Protein AF-A0A9D0VK64-F1 (afdb_monomer)

Sequence (185 aa):
MTSLLLLSLTACLQQDETSPPPRIEGLWQVHQVETTSKTVDGQERALEHFPGCGWARQTWSFGEQMIRVGHDVLCPGNSAEESVGCRVSVEVPASWDETAGVW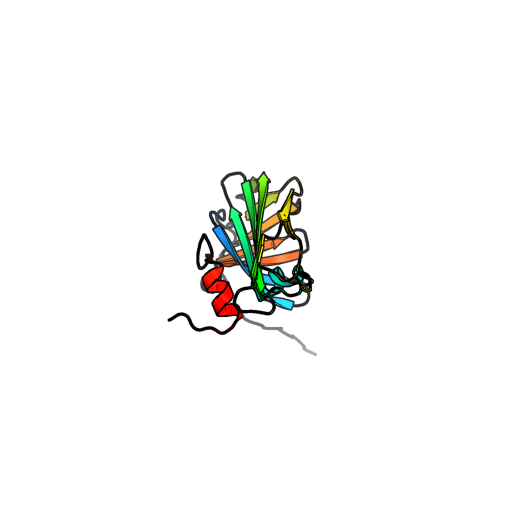TVTETAKARSRTRGVKSDSLDLPSDCSVEIEAGQYPVVEIRRQSWRWEMSTPAGYVLRLKIPDSDDPDFVIAMRSVRGEESP

Foldseek 3Di:
DDDDDPPDDDDDPPDPPPFADPDDAAKWWQQWKADPPDIDGRQVVLCVVWPQWQGKIWMWGDDAFKIKIKIKTKHAEPDPQWIKIDIDMWMATWHADSRQQKIFGAAKIKDKTAIDGDYDPPDPTDRIDMDIAHGDIWHKDADPPDQAGIWIAHPVGMITGIHDDPDPDDDSNVVSC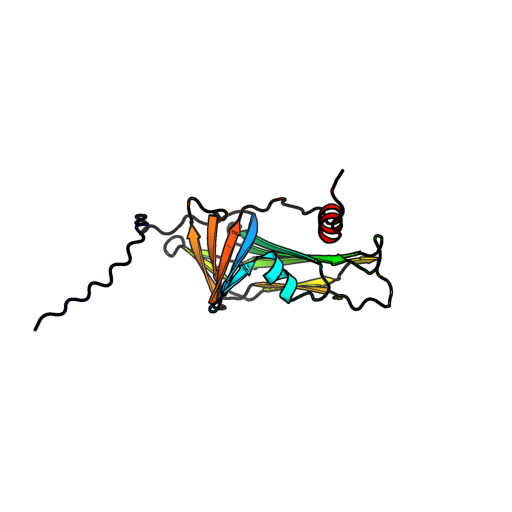VSVVNDDD

Radius of gyration: 19.85 Å; Cα contacts (8 Å, |Δi|>4): 403; chains: 1; bounding box: 41×50×71 Å

Secondary structure (DSSP, 8-state):
------------------SPPPPP-EEEEEEEEE-SS-EEEHHHHHHTTSTT-SEEEEEEEE-SSEEEEEEEEEEE-SSTT-EEEEEEEEEEEEEEETTTTEEEE-S-EEEEEE-EEE--TT----SEEEEEE-SEEEEEEE--SSS-SEEEE-TTS-EEEEE--S-SS--HHHHHHHHTT----

Solvent-accessible surface area (backbone atoms only — not comparable to full-atom values): 10569 Å² total; per-residue (Å²): 138,89,78,87,78,83,83,82,78,87,75,89,73,86,67,95,65,90,64,48,39,78,85,76,68,50,71,30,21,46,52,29,37,37,48,96,86,51,74,43,50,18,38,61,61,48,33,74,83,37,68,74,42,68,47,34,43,36,34,42,32,31,56,92,50,33,39,32,42,35,35,39,41,36,24,64,46,97,46,97,79,22,34,36,32,30,66,30,58,34,72,38,64,30,46,74,38,70,82,73,16,26,39,38,26,84,58,65,40,71,31,73,25,65,43,48,72,43,70,61,93,85,62,88,58,67,68,51,43,68,37,75,46,71,45,40,56,31,46,47,43,75,47,80,96,59,94,36,45,35,39,34,39,41,72,90,64,34,34,38,31,27,18,78,53,99,50,98,73,76,57,63,68,60,54,50,32,54,65,70,71,45,79,82,132

Structure (mmCIF, N/CA/C/O backbone):
data_AF-A0A9D0VK64-F1
#
_entry.id   AF-A0A9D0VK64-F1
#
loop_
_atom_site.group_PDB
_atom_site.id
_atom_site.type_symbol
_atom_site.label_atom_id
_atom_site.label_alt_id
_atom_site.label_comp_id
_atom_site.label_asym_id
_atom_site.label_entity_id
_atom_site.label_seq_id
_atom_site.pdbx_PDB_ins_code
_atom_site.Cartn_x
_atom_site.Cartn_y
_atom_site.Cartn_z
_atom_site.occupancy
_atom_site.B_iso_or_equiv
_atom_site.auth_seq_id
_atom_site.auth_comp_id
_atom_site.auth_asym_id
_atom_site.auth_atom_id
_atom_site.pdbx_PDB_model_num
ATOM 1 N N . MET A 1 1 ? 13.271 -34.875 42.873 1.00 37.47 1 MET A N 1
ATOM 2 C CA . MET A 1 1 ? 14.018 -34.533 41.648 1.00 37.47 1 MET A CA 1
ATOM 3 C C . MET A 1 1 ? 13.402 -33.280 41.071 1.00 37.47 1 MET A C 1
ATOM 5 O O . MET A 1 1 ? 12.239 -33.277 40.698 1.00 37.47 1 MET A O 1
ATOM 9 N N . THR A 1 2 ? 14.172 -32.210 41.162 1.00 38.72 2 THR A N 1
ATOM 10 C CA . THR A 1 2 ? 13.934 -30.853 40.683 1.00 38.72 2 THR A CA 1
ATOM 11 C C . THR A 1 2 ? 14.049 -30.817 39.163 1.00 38.72 2 THR A C 1
ATOM 13 O O . THR A 1 2 ? 14.984 -31.405 38.630 1.00 38.72 2 THR A O 1
ATOM 16 N N . SER A 1 3 ? 13.173 -30.076 38.485 1.00 35.34 3 SER A N 1
ATOM 17 C CA . SER A 1 3 ? 13.579 -29.300 37.310 1.00 35.34 3 SER A CA 1
ATOM 18 C C . SER A 1 3 ? 12.567 -28.182 37.070 1.00 35.34 3 SER A C 1
ATOM 20 O O . SER A 1 3 ? 11.554 -28.363 36.402 1.00 35.34 3 SER A O 1
ATOM 22 N N . LEU A 1 4 ? 12.856 -27.022 37.667 1.00 44.91 4 LEU A N 1
ATOM 23 C CA . LEU A 1 4 ? 12.468 -25.743 37.091 1.00 44.91 4 LEU A CA 1
ATOM 24 C C . LEU A 1 4 ? 13.219 -25.610 35.763 1.00 44.91 4 LEU A C 1
ATOM 26 O O . LEU A 1 4 ? 14.442 -25.736 35.738 1.00 44.91 4 LEU A O 1
ATOM 30 N N . LEU A 1 5 ? 12.506 -25.293 34.692 1.00 45.34 5 LEU A N 1
ATOM 31 C CA . LEU A 1 5 ? 13.087 -24.633 33.532 1.00 45.34 5 LEU A CA 1
ATOM 32 C C . LEU A 1 5 ? 12.311 -23.334 33.341 1.00 45.34 5 LEU A C 1
ATOM 34 O O . LEU A 1 5 ? 11.284 -23.280 32.673 1.00 45.34 5 LEU A O 1
ATOM 38 N N . LEU A 1 6 ? 12.815 -22.301 34.025 1.00 44.81 6 LEU A N 1
ATOM 39 C CA . LEU A 1 6 ? 12.638 -20.916 33.617 1.00 44.81 6 LEU A CA 1
ATOM 40 C C . LEU A 1 6 ? 13.163 -20.793 32.184 1.00 44.81 6 LEU A C 1
ATOM 42 O O . LEU A 1 6 ? 14.368 -20.887 31.957 1.00 44.81 6 LEU A O 1
ATOM 46 N N . LEU A 1 7 ? 12.271 -20.554 31.230 1.00 46.91 7 LEU A N 1
ATOM 47 C CA . LEU A 1 7 ? 12.637 -19.977 29.943 1.00 46.91 7 LEU A CA 1
ATOM 48 C C . LEU A 1 7 ? 12.531 -18.461 30.073 1.00 46.91 7 LEU A C 1
ATOM 50 O O . LEU A 1 7 ? 11.526 -17.835 29.749 1.00 46.91 7 LEU A O 1
ATOM 54 N N . SER A 1 8 ? 13.602 -17.899 30.619 1.00 43.00 8 SER A N 1
ATOM 55 C CA . SER A 1 8 ? 13.917 -16.482 30.567 1.00 43.00 8 SER A CA 1
ATOM 56 C C . SER A 1 8 ? 14.352 -16.128 29.145 1.00 43.00 8 SER A C 1
ATOM 58 O O . SER A 1 8 ? 15.459 -16.472 28.738 1.00 43.00 8 SER A O 1
ATOM 60 N N . LEU A 1 9 ?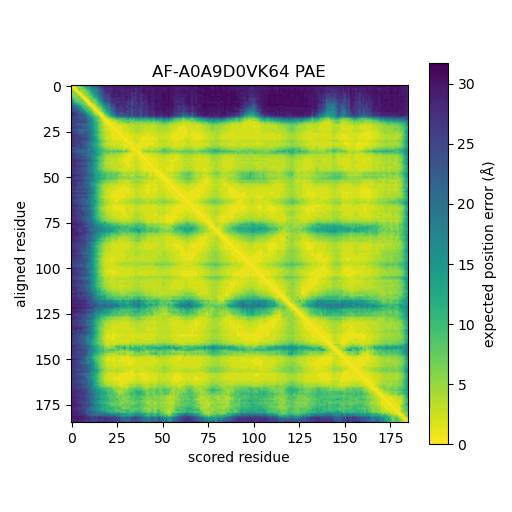 13.517 -15.401 28.408 1.00 44.69 9 LEU A N 1
ATOM 61 C CA . LEU A 1 9 ? 13.972 -14.517 27.336 1.00 44.69 9 LEU A CA 1
ATOM 62 C C . LEU A 1 9 ? 13.394 -13.131 27.604 1.00 44.69 9 LEU A C 1
ATOM 64 O O . LEU A 1 9 ? 12.285 -12.779 27.220 1.00 44.69 9 LEU A O 1
ATOM 68 N N . THR A 1 10 ? 14.183 -12.363 28.342 1.00 46.22 10 THR A N 1
ATOM 69 C CA . THR A 1 10 ? 14.078 -10.918 28.472 1.00 46.22 10 THR A CA 1
ATOM 70 C C . THR A 1 10 ? 14.365 -10.258 27.127 1.00 46.22 10 THR A C 1
ATOM 72 O O . THR A 1 10 ? 15.513 -10.222 26.688 1.00 46.22 10 THR A O 1
ATOM 75 N N . ALA A 1 11 ? 13.344 -9.647 26.538 1.00 34.75 11 ALA A N 1
ATOM 76 C CA . ALA A 1 11 ? 13.490 -8.353 25.890 1.00 34.75 11 ALA A CA 1
ATOM 77 C C . ALA A 1 11 ? 12.480 -7.413 26.555 1.00 34.75 11 ALA A C 1
ATOM 79 O O . ALA A 1 11 ? 11.290 -7.417 26.258 1.00 34.75 11 ALA A O 1
ATOM 80 N N . CYS A 1 12 ? 12.971 -6.667 27.541 1.00 45.31 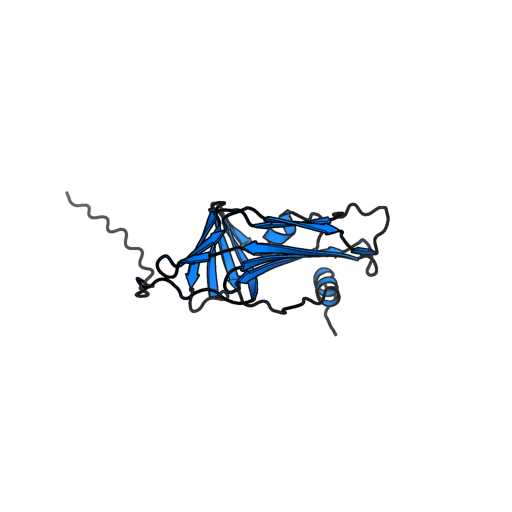12 CYS A N 1
ATOM 81 C CA . CYS A 1 12 ? 12.249 -5.590 28.190 1.00 45.31 12 CYS A CA 1
ATOM 82 C C . CYS A 1 12 ? 11.953 -4.481 27.171 1.00 45.31 12 CYS A C 1
ATOM 84 O O . CYS A 1 12 ? 12.803 -3.637 26.908 1.00 45.31 12 CYS A O 1
ATOM 86 N N . LEU A 1 13 ? 10.735 -4.467 26.643 1.00 40.50 13 LEU A N 1
ATOM 87 C CA . LEU A 1 13 ? 10.030 -3.264 26.207 1.00 40.50 13 LEU A CA 1
ATOM 88 C C . LEU A 1 13 ? 8.631 -3.340 26.824 1.00 40.50 13 LEU A C 1
ATOM 90 O O . LEU A 1 13 ? 7.625 -3.530 26.156 1.00 40.50 13 LEU A O 1
ATOM 94 N N . GLN A 1 14 ? 8.592 -3.229 28.153 1.00 42.22 14 GLN A N 1
ATOM 95 C CA . GLN A 1 14 ? 7.421 -2.687 28.832 1.00 42.22 14 GLN A CA 1
ATOM 96 C C . GLN A 1 14 ? 7.274 -1.238 28.357 1.00 42.22 14 GLN A C 1
ATOM 98 O O . GLN A 1 14 ? 7.893 -0.330 28.911 1.00 42.22 14 GLN A O 1
ATOM 103 N N . GLN A 1 15 ? 6.499 -1.022 27.299 1.00 43.47 15 GLN A N 1
ATOM 104 C CA . GLN A 1 15 ? 5.687 0.180 27.244 1.00 43.47 15 GLN A CA 1
ATOM 105 C C . GLN A 1 15 ? 4.373 -0.158 27.946 1.00 43.47 15 GLN A C 1
ATOM 107 O O . GLN A 1 15 ? 3.676 -1.094 27.566 1.00 43.47 15 GLN A O 1
ATOM 112 N N . ASP A 1 16 ? 4.080 0.588 29.008 1.00 44.31 16 ASP A N 1
ATOM 113 C CA . ASP A 1 16 ? 2.717 0.796 29.488 1.00 44.31 16 ASP A CA 1
ATOM 114 C C . ASP A 1 16 ? 1.855 1.279 28.306 1.00 44.31 16 ASP A C 1
ATOM 116 O O . ASP A 1 16 ? 1.827 2.469 28.004 1.00 44.31 16 ASP A O 1
ATOM 120 N N . GLU A 1 17 ? 1.193 0.368 27.596 1.00 52.41 17 GLU A N 1
ATOM 121 C CA . GLU A 1 17 ? 0.259 0.683 26.507 1.00 52.41 17 GLU A CA 1
ATOM 122 C C . GLU A 1 17 ? -0.994 -0.188 26.634 1.00 52.41 17 GLU A C 1
ATOM 124 O O . GLU A 1 17 ? -1.273 -1.069 25.831 1.00 52.41 17 GLU A O 1
ATOM 129 N N . THR A 1 18 ? -1.764 0.026 27.701 1.00 57.12 18 THR A N 1
ATOM 130 C CA . THR A 1 18 ? -3.164 -0.436 27.758 1.00 57.12 18 THR A CA 1
ATOM 131 C C . THR A 1 18 ? -4.128 0.564 27.127 1.00 57.12 18 THR A C 1
ATOM 133 O O . THR A 1 18 ? -5.288 0.230 26.896 1.00 57.12 18 THR A O 1
ATOM 136 N N . SER A 1 19 ? -3.666 1.784 26.845 1.00 70.00 19 SER A N 1
ATOM 137 C CA . SER A 1 19 ? -4.438 2.759 26.087 1.00 70.00 19 SER A CA 1
ATOM 138 C C . SER A 1 19 ? -4.338 2.438 24.595 1.00 70.00 19 SER A C 1
ATOM 140 O O . SER A 1 19 ? -3.224 2.239 24.107 1.00 70.00 19 SER A O 1
ATOM 142 N N . PRO A 1 20 ? -5.462 2.422 23.865 1.00 82.62 20 PRO A N 1
ATOM 143 C CA . PRO A 1 20 ? -5.455 2.291 22.415 1.00 82.62 20 PRO A CA 1
ATOM 144 C C . PRO A 1 20 ? -4.560 3.356 21.768 1.00 82.62 20 PRO A C 1
ATOM 146 O O . PRO A 1 20 ? -4.429 4.462 22.312 1.00 82.62 20 PRO A O 1
ATOM 149 N N . PRO A 1 21 ? -3.941 3.058 20.614 1.00 89.19 21 PRO A N 1
ATOM 150 C CA . PRO A 1 21 ? -3.143 4.042 19.902 1.00 89.19 21 PRO A CA 1
ATOM 151 C C . PRO A 1 21 ? -4.002 5.244 19.485 1.00 89.19 21 PRO A C 1
ATOM 153 O O . PRO A 1 21 ? -5.210 5.102 19.262 1.00 89.19 21 PRO A O 1
ATOM 156 N N . PRO A 1 22 ? -3.395 6.429 19.303 1.00 91.50 22 PRO A N 1
ATOM 157 C CA . PRO A 1 22 ? -4.095 7.516 18.644 1.00 91.50 22 PRO A CA 1
ATOM 158 C C . PRO A 1 22 ? -4.433 7.127 17.199 1.00 91.50 22 PRO A C 1
ATOM 160 O O . PRO A 1 22 ? -3.762 6.289 16.589 1.00 91.50 22 PRO A O 1
ATOM 163 N N . ARG A 1 23 ? -5.461 7.768 16.636 1.00 94.56 23 ARG A N 1
ATOM 164 C CA . ARG A 1 23 ? -5.832 7.577 15.232 1.00 94.56 23 ARG A CA 1
ATOM 165 C C . ARG A 1 23 ? -4.643 7.907 14.326 1.00 94.56 23 ARG A C 1
ATOM 167 O O . ARG A 1 23 ? -4.072 8.992 14.415 1.00 94.56 23 ARG A O 1
ATOM 174 N N . ILE A 1 24 ? -4.286 6.977 13.443 1.00 95.31 24 ILE A N 1
ATOM 175 C CA . ILE A 1 24 ? -3.341 7.241 12.353 1.00 95.31 24 ILE A CA 1
ATOM 176 C C . ILE A 1 24 ? -3.992 8.183 11.333 1.00 95.31 24 ILE A C 1
ATOM 178 O O . ILE A 1 24 ? -5.133 7.975 10.928 1.00 95.31 24 ILE A O 1
ATOM 182 N N . GLU A 1 25 ? -3.262 9.213 10.910 1.00 96.12 25 GLU A N 1
ATOM 183 C CA . GLU A 1 25 ? -3.751 10.251 9.996 1.00 96.12 25 GLU A CA 1
ATOM 184 C C . GLU A 1 25 ? -2.703 10.588 8.935 1.00 96.12 25 GLU A C 1
ATOM 186 O O . GLU A 1 25 ? -1.500 10.436 9.163 1.00 96.12 25 GLU A O 1
ATOM 191 N N . GLY A 1 26 ? -3.157 11.082 7.783 1.00 96.50 26 GLY A N 1
ATOM 192 C CA . GLY A 1 26 ? -2.284 11.554 6.709 1.00 96.50 26 GLY A CA 1
ATOM 193 C C . GLY A 1 26 ? -1.746 10.435 5.816 1.00 96.50 26 GLY A C 1
ATOM 194 O O . GLY A 1 26 ? -2.274 9.323 5.813 1.00 96.50 26 GLY A O 1
ATOM 195 N N . LEU A 1 27 ? -0.731 10.762 5.012 1.00 97.06 27 LEU A N 1
ATOM 196 C CA . LEU A 1 27 ? -0.126 9.875 4.016 1.00 97.06 27 LEU A CA 1
ATOM 197 C C . LEU A 1 27 ? 1.050 9.086 4.603 1.00 97.06 27 LEU A C 1
ATOM 199 O O . LEU A 1 27 ? 1.961 9.650 5.205 1.00 97.06 27 LEU A O 1
ATOM 203 N N . TRP A 1 28 ? 1.056 7.785 4.336 1.00 97.56 28 TRP A N 1
ATOM 204 C CA . TRP A 1 28 ? 2.076 6.840 4.764 1.00 97.56 28 TRP A CA 1
ATOM 205 C C . TRP A 1 28 ? 2.498 5.938 3.610 1.00 97.56 28 TRP A C 1
ATOM 207 O O . TRP A 1 28 ? 1.699 5.600 2.738 1.00 97.56 28 TRP A O 1
ATOM 217 N N . GLN A 1 29 ? 3.756 5.513 3.623 1.00 97.12 29 GLN A N 1
ATOM 218 C CA . GLN A 1 29 ? 4.309 4.548 2.682 1.00 97.12 29 GLN A CA 1
ATOM 219 C C . GLN A 1 29 ? 4.559 3.215 3.384 1.00 97.12 29 GLN A C 1
ATOM 221 O O . GLN A 1 29 ? 5.080 3.180 4.501 1.00 97.12 29 GLN A O 1
ATOM 226 N N . VAL A 1 30 ? 4.243 2.115 2.700 1.00 97.12 30 VAL A N 1
ATOM 227 C CA . VAL A 1 30 ? 4.622 0.772 3.150 1.00 97.12 30 VAL A CA 1
ATOM 228 C C . VAL A 1 30 ? 6.139 0.635 3.047 1.00 97.12 30 VAL A C 1
ATOM 230 O O . VAL A 1 30 ? 6.708 0.669 1.958 1.00 97.12 30 VAL A O 1
ATOM 233 N N . HIS A 1 31 ? 6.795 0.516 4.198 1.00 95.25 31 HIS A N 1
ATOM 234 C CA . HIS A 1 31 ? 8.235 0.309 4.305 1.00 95.25 31 HIS A CA 1
ATOM 235 C C . HIS A 1 31 ? 8.590 -1.174 4.268 1.00 95.25 31 HIS A C 1
ATOM 237 O O . HIS A 1 31 ? 9.530 -1.561 3.585 1.00 95.25 31 HIS A O 1
ATOM 243 N N . GLN A 1 32 ? 7.850 -1.990 5.015 1.00 96.81 32 GLN A N 1
ATOM 244 C CA . GLN A 1 32 ? 8.054 -3.429 5.121 1.00 96.81 32 GLN A CA 1
ATOM 245 C C . GLN A 1 32 ? 6.705 -4.122 5.274 1.00 96.81 32 GLN A C 1
ATOM 247 O O . GLN A 1 32 ? 5.756 -3.548 5.817 1.00 96.81 32 GLN A O 1
ATOM 252 N N . VAL A 1 33 ? 6.639 -5.371 4.827 1.00 96.56 33 VAL A N 1
ATOM 253 C CA . VAL A 1 33 ? 5.480 -6.240 5.018 1.00 96.56 33 VAL A CA 1
ATOM 254 C C . VAL A 1 33 ? 5.928 -7.499 5.733 1.00 96.56 33 VAL A C 1
ATOM 256 O O . VAL A 1 33 ? 6.785 -8.236 5.248 1.00 96.56 33 VAL A O 1
ATOM 259 N N . GLU A 1 34 ? 5.349 -7.747 6.898 1.00 96.56 34 GLU A N 1
ATOM 260 C CA . GLU A 1 34 ? 5.523 -8.989 7.632 1.00 96.56 34 GLU A CA 1
ATOM 261 C C . GLU A 1 34 ? 4.397 -9.957 7.269 1.00 96.56 34 GLU A C 1
ATOM 263 O O . GLU A 1 34 ? 3.209 -9.637 7.319 1.00 96.56 34 GLU A O 1
ATOM 268 N N . THR A 1 35 ? 4.800 -11.148 6.851 1.00 92.25 35 THR A N 1
ATOM 269 C CA . THR A 1 35 ? 3.927 -12.271 6.518 1.00 92.25 35 THR A CA 1
ATOM 270 C C . THR A 1 35 ? 4.147 -13.393 7.527 1.00 92.25 35 THR A C 1
ATOM 272 O O . THR A 1 35 ? 5.082 -13.353 8.323 1.00 92.25 35 THR A O 1
ATOM 275 N N . THR A 1 36 ? 3.349 -14.454 7.441 1.00 88.25 36 THR A N 1
ATOM 276 C CA . THR A 1 36 ? 3.507 -15.637 8.300 1.00 88.25 36 THR A CA 1
ATOM 277 C C . THR A 1 36 ? 4.868 -16.330 8.176 1.00 88.25 36 THR A C 1
ATOM 279 O O . THR A 1 36 ? 5.240 -17.082 9.073 1.00 88.25 36 THR A O 1
ATOM 282 N N . SER A 1 37 ? 5.608 -16.119 7.080 1.00 88.62 37 SER A N 1
ATOM 283 C CA . SER A 1 37 ? 6.863 -16.828 6.796 1.00 88.62 37 SER A CA 1
ATOM 284 C C . SER A 1 37 ? 8.100 -15.934 6.720 1.00 88.62 37 SER A C 1
ATOM 286 O O . SER A 1 37 ? 9.210 -16.426 6.919 1.00 88.62 37 SER A O 1
ATOM 288 N N . LYS A 1 38 ? 7.938 -14.642 6.415 1.00 93.88 38 LYS A N 1
ATOM 289 C CA . LYS A 1 38 ? 9.047 -13.692 6.248 1.00 93.88 38 LYS A CA 1
ATOM 290 C C . LYS A 1 38 ? 8.601 -12.238 6.371 1.00 93.88 38 LYS A C 1
ATOM 292 O O . LYS A 1 38 ? 7.441 -11.912 6.114 1.00 93.88 38 LYS A O 1
ATOM 297 N N . THR A 1 39 ? 9.562 -11.363 6.648 1.00 95.12 39 THR A N 1
ATOM 298 C CA . THR A 1 39 ? 9.450 -9.920 6.408 1.00 95.12 39 THR A CA 1
ATOM 299 C C . THR A 1 39 ? 10.106 -9.585 5.070 1.00 95.12 39 THR A C 1
ATOM 301 O O . THR A 1 39 ? 11.217 -10.040 4.803 1.00 95.12 39 THR A O 1
ATOM 304 N N . VAL A 1 40 ? 9.423 -8.804 4.237 1.00 95.00 40 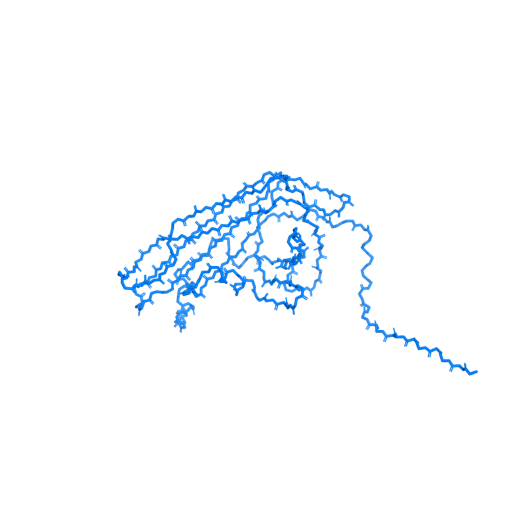VAL A N 1
ATOM 305 C CA . VAL A 1 40 ? 9.911 -8.322 2.934 1.00 95.00 40 VAL A CA 1
ATOM 306 C C . VAL A 1 40 ? 9.905 -6.801 2.884 1.00 95.00 40 VAL A C 1
ATOM 308 O O . VAL A 1 40 ? 9.142 -6.152 3.606 1.00 95.00 40 VAL A O 1
ATOM 311 N N . ASP A 1 41 ? 10.750 -6.234 2.028 1.00 95.38 41 ASP A N 1
ATOM 312 C CA . ASP A 1 41 ? 10.727 -4.802 1.745 1.00 95.38 41 ASP A CA 1
ATOM 313 C C . ASP A 1 41 ? 9.406 -4.398 1.061 1.00 95.38 41 ASP A C 1
ATOM 315 O O . ASP A 1 41 ? 8.817 -5.159 0.289 1.00 95.38 41 ASP A O 1
ATOM 319 N N . GLY A 1 42 ? 8.907 -3.202 1.373 1.00 93.19 42 GLY A N 1
ATOM 320 C CA . GLY A 1 42 ? 7.638 -2.699 0.853 1.00 93.19 42 GLY A CA 1
ATOM 321 C C . GLY A 1 42 ? 7.641 -2.497 -0.663 1.00 93.19 42 GLY A C 1
ATOM 322 O O . GLY A 1 42 ? 6.636 -2.794 -1.308 1.00 93.19 42 GLY A O 1
ATOM 323 N N . GLN A 1 43 ? 8.758 -2.049 -1.246 1.00 93.06 43 GLN A N 1
ATOM 324 C CA . GLN A 1 43 ? 8.909 -1.937 -2.698 1.00 93.06 43 GLN A CA 1
ATOM 325 C C . GLN A 1 43 ? 8.997 -3.323 -3.341 1.00 93.06 43 GLN A C 1
ATOM 327 O O . GLN A 1 43 ? 8.349 -3.548 -4.362 1.00 93.06 43 GLN A O 1
ATOM 332 N N . GLU A 1 44 ? 9.740 -4.262 -2.747 1.00 92.44 44 GLU A N 1
ATOM 333 C CA . GLU A 1 44 ? 9.791 -5.649 -3.236 1.00 92.44 44 GLU A CA 1
ATOM 334 C C . GLU A 1 44 ? 8.384 -6.258 -3.281 1.00 92.44 44 GLU A C 1
ATOM 336 O O . GLU A 1 44 ? 7.954 -6.743 -4.327 1.00 92.44 44 GLU A O 1
ATOM 341 N N . ARG A 1 45 ? 7.621 -6.142 -2.187 1.00 92.69 45 ARG A N 1
ATOM 342 C CA . ARG A 1 45 ? 6.235 -6.623 -2.117 1.00 92.69 45 ARG A CA 1
ATOM 343 C C . ARG A 1 45 ? 5.328 -5.941 -3.139 1.00 92.69 45 ARG A C 1
ATOM 345 O O . ARG A 1 45 ? 4.495 -6.601 -3.752 1.00 92.69 45 ARG A O 1
ATOM 352 N N . ALA A 1 46 ? 5.477 -4.632 -3.323 1.00 91.50 46 ALA A N 1
ATOM 353 C CA . ALA A 1 46 ? 4.724 -3.874 -4.313 1.00 91.50 46 ALA A CA 1
ATOM 354 C C . ALA A 1 46 ? 5.001 -4.380 -5.744 1.00 91.50 46 ALA A C 1
ATOM 356 O O . ALA A 1 46 ? 4.066 -4.543 -6.528 1.00 91.50 46 ALA A O 1
ATOM 357 N N . LEU A 1 47 ? 6.256 -4.719 -6.055 1.00 91.81 47 LEU A N 1
ATOM 358 C CA . LEU A 1 47 ? 6.686 -5.232 -7.359 1.00 91.81 47 LEU A CA 1
ATOM 359 C C . LEU A 1 47 ? 6.258 -6.676 -7.656 1.00 91.81 47 LEU A C 1
ATOM 361 O O . LEU A 1 47 ? 6.221 -7.045 -8.828 1.00 91.81 47 LEU A O 1
ATOM 365 N N . GLU A 1 48 ? 5.890 -7.491 -6.661 1.00 88.44 48 GLU A N 1
ATOM 366 C CA . GLU A 1 48 ? 5.484 -8.894 -6.882 1.00 88.44 48 GLU A CA 1
ATOM 367 C C . GLU A 1 48 ? 4.308 -9.036 -7.870 1.00 88.44 48 GLU A C 1
ATOM 369 O O . GLU A 1 48 ? 4.165 -10.063 -8.534 1.00 88.44 48 GLU A O 1
ATOM 374 N N . HIS A 1 49 ? 3.482 -7.996 -8.005 1.00 82.38 49 HIS A N 1
ATOM 375 C CA . HIS A 1 49 ? 2.352 -7.958 -8.935 1.00 82.38 49 HIS A CA 1
ATOM 376 C C . HIS A 1 49 ? 2.684 -7.335 -10.304 1.00 82.38 49 HIS A C 1
ATOM 378 O O . HIS A 1 49 ? 1.813 -7.283 -11.173 1.00 82.38 49 HIS A O 1
ATOM 384 N N . PHE A 1 50 ? 3.926 -6.884 -10.513 1.00 84.62 50 PHE A N 1
ATOM 385 C CA . PHE A 1 50 ? 4.370 -6.131 -11.690 1.00 84.62 50 PHE A CA 1
ATOM 386 C C . PHE A 1 50 ? 5.708 -6.660 -12.223 1.00 84.62 50 PHE A C 1
ATOM 388 O O . PHE A 1 50 ? 6.744 -6.000 -12.091 1.00 84.62 50 PHE A O 1
ATOM 395 N N . PRO A 1 51 ? 5.714 -7.859 -12.836 1.00 81.50 51 PRO A N 1
ATOM 396 C CA . PRO A 1 51 ? 6.932 -8.428 -13.397 1.00 81.50 51 PRO A CA 1
ATOM 397 C C . PRO A 1 51 ? 7.544 -7.489 -14.447 1.00 81.50 51 PRO A C 1
ATOM 399 O O . PRO A 1 51 ? 6.833 -6.876 -15.242 1.00 81.50 51 PRO A O 1
ATOM 402 N N . GLY A 1 52 ? 8.874 -7.375 -14.436 1.00 84.12 52 GLY A N 1
ATOM 403 C CA . GLY A 1 52 ? 9.625 -6.488 -15.334 1.00 84.12 52 GLY A CA 1
ATOM 404 C C . GLY A 1 52 ? 9.714 -5.031 -14.871 1.00 84.12 52 GLY A C 1
ATOM 405 O O . GLY A 1 52 ? 10.418 -4.240 -15.495 1.00 84.12 52 GLY A O 1
ATOM 406 N N . CYS A 1 53 ? 9.049 -4.661 -13.774 1.00 89.81 53 CYS A N 1
ATOM 407 C CA . CYS A 1 53 ? 9.149 -3.321 -13.209 1.00 89.81 53 CYS A CA 1
ATOM 408 C C . CYS A 1 53 ? 10.297 -3.230 -12.194 1.00 89.81 53 CYS A C 1
ATOM 410 O O . CYS A 1 53 ? 10.631 -4.204 -11.522 1.00 89.81 53 CYS A O 1
ATOM 412 N N . GLY A 1 54 ? 10.940 -2.063 -12.122 1.00 89.12 54 GLY A N 1
ATOM 413 C CA . GLY A 1 54 ? 12.138 -1.854 -11.297 1.00 89.12 54 GLY A CA 1
ATOM 414 C C . GLY A 1 54 ? 11.876 -1.037 -10.037 1.00 89.12 54 GLY A C 1
ATOM 415 O O . GLY A 1 54 ? 12.660 -1.078 -9.091 1.00 89.12 54 GLY A O 1
ATOM 416 N N . TRP A 1 55 ? 10.766 -0.302 -10.008 1.00 92.94 55 TRP A N 1
ATOM 417 C CA . TRP A 1 55 ? 10.388 0.527 -8.876 1.00 92.94 55 TRP A CA 1
ATOM 418 C C . TRP A 1 55 ? 8.881 0.488 -8.661 1.00 92.94 55 TRP A C 1
ATOM 420 O O . TRP A 1 55 ? 8.100 0.544 -9.615 1.00 92.94 55 TRP A O 1
ATOM 430 N N . ALA A 1 56 ? 8.476 0.395 -7.401 1.00 93.25 56 ALA A N 1
ATOM 431 C CA . ALA A 1 56 ? 7.087 0.516 -7.008 1.00 93.25 56 ALA A CA 1
ATOM 432 C C . ALA A 1 56 ? 6.972 1.097 -5.605 1.00 93.25 56 ALA A C 1
ATOM 434 O O . ALA A 1 56 ? 7.887 1.010 -4.784 1.00 93.25 56 ALA A O 1
ATOM 435 N N . ARG A 1 57 ? 5.812 1.676 -5.328 1.00 94.62 57 ARG A N 1
ATOM 436 C CA . ARG A 1 57 ? 5.482 2.251 -4.034 1.00 94.62 57 ARG A CA 1
ATOM 437 C C . ARG A 1 57 ? 4.017 2.016 -3.732 1.00 94.62 57 ARG A C 1
ATOM 439 O O . ARG A 1 57 ? 3.152 2.404 -4.515 1.00 94.62 57 ARG A O 1
ATOM 446 N N . GLN A 1 58 ? 3.749 1.456 -2.558 1.00 96.06 58 GLN A N 1
ATOM 447 C CA . GLN A 1 58 ? 2.407 1.382 -1.999 1.00 96.06 58 GLN A CA 1
ATOM 448 C C . GLN A 1 58 ? 2.239 2.438 -0.906 1.00 96.06 58 GLN A C 1
ATOM 450 O O . GLN A 1 58 ? 3.070 2.549 0.002 1.00 96.06 58 GLN A O 1
ATOM 455 N N . THR A 1 59 ? 1.150 3.196 -0.980 1.00 97.06 59 THR A N 1
ATOM 456 C CA . THR A 1 59 ? 0.811 4.225 0.003 1.00 97.06 59 THR A CA 1
ATOM 457 C C . THR A 1 59 ? -0.561 3.994 0.614 1.00 97.06 59 THR A C 1
ATOM 459 O O . THR A 1 59 ? -1.448 3.411 -0.006 1.00 97.06 59 THR A O 1
ATOM 462 N N . TRP A 1 60 ? -0.722 4.460 1.846 1.00 98.06 60 TRP A N 1
ATOM 463 C CA . TRP A 1 60 ? -1.971 4.471 2.594 1.00 98.06 60 TRP A CA 1
ATOM 464 C C . TRP A 1 60 ? -2.210 5.888 3.107 1.00 98.06 60 TRP A C 1
ATOM 466 O O . TRP A 1 60 ? -1.323 6.484 3.711 1.00 98.06 60 TRP A O 1
ATOM 476 N N . SER A 1 61 ? -3.386 6.451 2.852 1.00 97.75 61 SER A N 1
ATOM 477 C CA . SER A 1 61 ? -3.814 7.728 3.419 1.00 97.75 61 SER A CA 1
ATOM 478 C C . SER A 1 61 ? -5.021 7.519 4.313 1.00 97.75 61 SER A C 1
ATOM 480 O O . SER A 1 61 ? -6.001 6.907 3.890 1.00 97.75 61 SER A O 1
ATOM 482 N N . PHE A 1 62 ? -4.960 8.068 5.520 1.00 98.06 62 PHE A N 1
ATOM 483 C CA . PHE A 1 62 ? -6.021 7.965 6.515 1.00 98.06 62 PHE A CA 1
ATOM 484 C C . PHE A 1 62 ? -6.628 9.351 6.729 1.00 98.06 62 PHE A C 1
ATOM 486 O O . PHE A 1 62 ? -5.955 10.267 7.211 1.00 98.06 62 PHE A O 1
ATOM 493 N N . GLY A 1 63 ? -7.873 9.515 6.285 1.00 96.38 63 GLY A N 1
ATOM 494 C CA . GLY A 1 63 ? -8.685 10.707 6.517 1.00 96.38 63 GLY A CA 1
ATOM 495 C C . GLY A 1 63 ? -9.631 10.518 7.701 1.00 96.38 63 GLY A C 1
ATOM 496 O O . GLY A 1 63 ? -9.531 9.546 8.440 1.00 96.38 63 GLY A O 1
ATOM 497 N N . GLU A 1 64 ? -10.589 11.429 7.875 1.00 95.62 64 GLU A N 1
ATOM 498 C CA . GLU A 1 64 ? -11.533 11.335 8.997 1.00 95.62 64 GLU A CA 1
ATOM 499 C C . GLU A 1 64 ? -12.495 10.144 8.889 1.00 95.62 64 GLU A C 1
ATOM 501 O O . GLU A 1 64 ? -12.827 9.534 9.903 1.00 95.62 64 GLU A O 1
ATOM 506 N N . GLN A 1 65 ? -12.954 9.838 7.671 1.00 96.25 65 GLN A N 1
ATOM 507 C CA . GLN A 1 65 ? -13.974 8.815 7.388 1.00 96.25 65 GLN A CA 1
ATOM 508 C C . GLN A 1 65 ? -13.643 7.970 6.151 1.00 96.25 65 GLN A C 1
ATOM 510 O O . GLN A 1 65 ? -14.495 7.249 5.635 1.00 96.25 65 GLN A O 1
ATOM 515 N N . MET A 1 66 ? -12.425 8.098 5.627 1.00 97.19 66 MET A N 1
ATOM 516 C CA . MET A 1 66 ? -12.010 7.447 4.389 1.00 97.19 66 MET A CA 1
ATOM 517 C C . MET A 1 66 ? -10.582 6.936 4.531 1.00 97.19 66 MET A C 1
ATOM 519 O O . MET A 1 66 ? -9.724 7.617 5.101 1.00 97.19 66 MET A O 1
ATOM 523 N N . ILE A 1 67 ? -10.319 5.777 3.939 1.00 98.12 67 ILE A N 1
ATOM 524 C CA . ILE A 1 67 ? -8.966 5.288 3.683 1.00 98.12 67 ILE A CA 1
ATOM 525 C C . ILE A 1 67 ? -8.740 5.287 2.178 1.00 98.12 67 ILE A C 1
ATOM 527 O O . ILE A 1 67 ? -9.588 4.839 1.406 1.00 98.12 67 ILE A O 1
ATOM 531 N N . ARG A 1 68 ? -7.569 5.762 1.760 1.00 98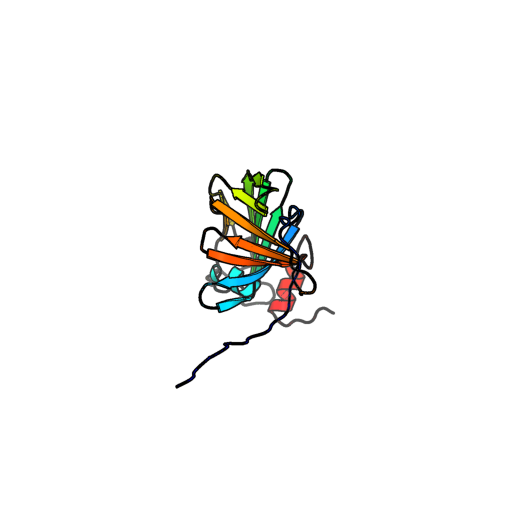.19 68 ARG A N 1
ATOM 532 C CA . ARG A 1 68 ? -7.100 5.671 0.380 1.00 98.19 68 ARG A CA 1
ATOM 533 C C . ARG A 1 68 ? -5.867 4.785 0.314 1.00 98.19 68 ARG A C 1
ATOM 535 O O . ARG A 1 68 ? -4.919 5.010 1.056 1.00 98.19 68 ARG A O 1
ATOM 542 N N . VAL A 1 69 ? -5.848 3.835 -0.613 1.00 97.56 69 VAL A N 1
ATOM 543 C CA . VAL A 1 69 ? -4.658 3.027 -0.914 1.00 97.56 69 VAL A CA 1
ATOM 544 C C . VAL A 1 69 ? -4.187 3.366 -2.317 1.00 97.56 69 VAL A C 1
ATOM 546 O O . VAL A 1 69 ? -4.983 3.392 -3.257 1.00 97.56 69 VAL A O 1
ATOM 549 N N . GLY A 1 70 ? -2.901 3.664 -2.452 1.00 96.38 70 GLY A N 1
ATOM 550 C CA . GLY A 1 70 ? -2.248 4.002 -3.709 1.00 96.38 70 GLY A CA 1
ATOM 551 C C . GLY A 1 70 ? -1.195 2.974 -4.096 1.00 96.38 70 GLY A C 1
ATOM 552 O O . GLY A 1 70 ? -0.549 2.377 -3.235 1.00 96.38 70 GLY A O 1
ATOM 553 N N . HIS A 1 71 ? -1.015 2.796 -5.400 1.00 95.12 71 HIS A N 1
ATOM 554 C CA . HIS A 1 71 ? 0.090 2.053 -5.981 1.00 95.12 71 HIS A CA 1
ATOM 555 C C . HIS A 1 71 ? 0.682 2.863 -7.140 1.00 95.12 71 HIS A C 1
ATOM 557 O O . HIS A 1 71 ? -0.012 3.188 -8.109 1.00 95.12 71 HIS A O 1
ATOM 563 N N . ASP A 1 72 ? 1.964 3.186 -7.023 1.00 94.00 72 ASP A N 1
ATOM 564 C CA . ASP A 1 72 ? 2.780 3.757 -8.087 1.00 94.00 72 ASP A CA 1
ATOM 565 C C . ASP A 1 72 ? 3.741 2.682 -8.588 1.00 94.00 72 ASP A C 1
ATOM 567 O O . ASP A 1 72 ? 4.421 2.051 -7.781 1.00 94.00 72 ASP A O 1
ATOM 571 N N . VAL A 1 73 ? 3.817 2.475 -9.899 1.00 93.06 73 VAL A N 1
ATOM 572 C CA . VAL A 1 73 ? 4.699 1.468 -10.504 1.00 93.06 73 VAL A CA 1
ATOM 573 C C . VAL A 1 73 ? 5.435 2.086 -11.671 1.00 93.06 73 VAL A C 1
ATOM 575 O O . VAL A 1 73 ? 4.870 2.869 -12.439 1.00 93.06 73 VAL A O 1
ATOM 578 N N . LEU A 1 74 ? 6.695 1.702 -11.815 1.00 91.62 74 LEU A N 1
ATOM 579 C CA . LEU A 1 74 ? 7.568 2.176 -12.862 1.00 91.62 74 LEU A CA 1
ATOM 580 C C . LEU A 1 74 ? 8.427 1.030 -13.403 1.00 91.62 74 LEU A C 1
ATOM 582 O O . LEU A 1 74 ? 9.131 0.330 -12.667 1.00 91.62 74 LEU A O 1
ATOM 586 N N . CYS A 1 75 ? 8.368 0.860 -14.717 1.00 89.38 75 CYS A N 1
ATOM 587 C CA . CYS A 1 75 ? 8.971 -0.245 -15.434 1.00 89.38 75 CYS A CA 1
ATOM 588 C C . CYS A 1 75 ? 9.937 0.300 -16.493 1.00 89.38 75 CYS A C 1
ATOM 590 O O . CYS A 1 75 ? 9.506 1.022 -17.404 1.00 89.38 75 CYS A O 1
ATOM 592 N N . PRO A 1 76 ? 11.240 -0.007 -16.384 1.00 86.94 76 PRO A N 1
ATOM 593 C CA . PRO A 1 76 ? 12.188 0.339 -17.428 1.00 86.94 76 PRO A CA 1
ATOM 594 C C . PRO A 1 76 ? 11.905 -0.476 -18.695 1.00 86.94 76 PRO A C 1
ATOM 596 O O . PRO A 1 76 ? 11.548 -1.650 -18.623 1.00 86.94 76 PRO A O 1
ATOM 599 N N . GLY A 1 77 ? 12.063 0.149 -19.861 1.00 82.06 77 GLY A N 1
ATOM 600 C CA . GLY A 1 77 ? 12.151 -0.561 -21.135 1.00 82.06 77 GLY A CA 1
ATOM 601 C C . GLY A 1 77 ? 13.585 -0.976 -21.469 1.00 82.06 77 GLY A C 1
ATOM 602 O O . GLY A 1 77 ? 14.466 -0.977 -20.608 1.00 82.06 77 GLY A O 1
ATOM 603 N N . ASN A 1 78 ? 13.834 -1.306 -22.737 1.00 79.94 78 ASN A N 1
ATOM 604 C CA . ASN A 1 78 ? 15.129 -1.814 -23.201 1.00 79.94 78 ASN A CA 1
ATOM 605 C C . ASN A 1 78 ? 16.170 -0.704 -23.407 1.00 79.94 78 ASN A C 1
ATOM 607 O O . ASN A 1 78 ? 17.362 -0.990 -23.512 1.00 79.94 78 ASN A O 1
ATOM 611 N N . SER A 1 79 ? 15.734 0.554 -23.506 1.00 77.25 79 SER A N 1
ATOM 612 C CA . SER A 1 79 ? 16.600 1.716 -23.711 1.00 77.25 79 SER A CA 1
ATOM 613 C C . SER A 1 79 ? 16.369 2.791 -22.650 1.00 77.25 79 SER A C 1
ATOM 615 O O . SER A 1 79 ? 15.385 2.754 -21.910 1.00 77.25 79 SER A O 1
ATOM 617 N N . ALA A 1 80 ? 17.262 3.785 -22.604 1.00 72.81 80 ALA A N 1
ATOM 618 C CA . ALA A 1 80 ? 17.139 4.935 -21.711 1.00 72.81 80 ALA A CA 1
ATOM 619 C C . ALA A 1 80 ? 15.871 5.783 -21.979 1.00 72.81 80 ALA A C 1
ATOM 621 O O . ALA A 1 80 ? 15.360 6.470 -21.094 1.00 72.81 80 ALA A O 1
ATOM 622 N N . GLU A 1 81 ? 15.318 5.708 -23.183 1.00 77.31 81 GLU A N 1
ATOM 623 C CA . GLU A 1 81 ? 14.144 6.485 -23.589 1.00 77.31 81 GLU A CA 1
ATOM 624 C C . GLU A 1 81 ? 12.835 5.718 -23.370 1.00 77.31 81 GLU A C 1
ATOM 626 O O . GLU A 1 81 ? 11.763 6.317 -23.318 1.00 77.31 81 GLU A O 1
ATOM 631 N N . GLU A 1 82 ? 12.917 4.397 -23.198 1.00 82.38 82 GLU A N 1
ATOM 632 C CA . GLU A 1 82 ? 11.758 3.554 -22.942 1.00 82.38 82 GLU A CA 1
ATOM 633 C C . GLU A 1 82 ? 11.512 3.417 -21.440 1.00 82.38 82 GLU A C 1
ATOM 635 O O . GLU A 1 82 ? 12.314 2.856 -20.686 1.00 82.38 82 GLU A O 1
ATOM 640 N N . SER A 1 83 ? 10.370 3.919 -20.999 1.00 85.69 83 SER A N 1
ATOM 641 C CA . SER A 1 83 ? 9.854 3.712 -19.658 1.00 85.69 83 SER A CA 1
ATOM 642 C C . SER A 1 83 ? 8.341 3.776 -19.694 1.00 85.69 83 SER A C 1
ATOM 644 O O . SER A 1 83 ? 7.736 4.574 -20.419 1.00 85.69 83 SER A O 1
ATOM 646 N N . VAL A 1 84 ? 7.720 2.917 -18.900 1.00 88.12 84 VAL A N 1
ATOM 647 C CA . VAL A 1 84 ? 6.277 2.926 -18.703 1.00 88.12 84 VAL A CA 1
ATOM 648 C C . VAL A 1 84 ? 5.993 2.886 -17.216 1.00 88.12 84 VAL A C 1
ATOM 650 O O . VAL A 1 84 ? 6.707 2.254 -16.446 1.00 88.12 84 VAL A O 1
ATOM 653 N N . GLY A 1 85 ? 4.952 3.580 -16.797 1.00 89.94 85 GLY A N 1
ATOM 654 C CA . GLY A 1 85 ? 4.550 3.607 -15.407 1.00 89.94 85 GLY A CA 1
ATOM 655 C C . GLY A 1 85 ? 3.062 3.821 -15.275 1.00 89.94 85 GLY A C 1
ATOM 656 O O . GLY A 1 85 ? 2.350 4.142 -16.232 1.00 89.94 85 GLY A O 1
ATOM 657 N N . CYS A 1 86 ? 2.577 3.625 -14.068 1.00 90.81 86 CYS A N 1
ATOM 658 C CA . CYS A 1 86 ? 1.188 3.847 -13.749 1.00 90.81 86 CYS A CA 1
ATOM 659 C C . CYS A 1 86 ? 1.067 4.359 -12.317 1.00 90.81 86 CYS A C 1
ATOM 661 O O . CYS A 1 86 ? 1.900 4.096 -11.448 1.00 90.81 86 CYS A O 1
ATOM 663 N N . ARG A 1 87 ? -0.019 5.089 -12.096 1.00 93.19 87 ARG A N 1
ATOM 664 C CA . ARG A 1 87 ? -0.482 5.500 -10.781 1.00 93.19 87 ARG A CA 1
ATOM 665 C C . ARG A 1 87 ? -1.941 5.116 -10.684 1.00 93.19 87 ARG A C 1
ATOM 667 O O . ARG A 1 87 ? -2.737 5.451 -11.571 1.00 93.19 87 ARG A O 1
ATOM 674 N N . VAL A 1 88 ? -2.281 4.400 -9.628 1.00 95.38 88 VAL A N 1
ATOM 675 C CA . VAL A 1 88 ? -3.648 4.002 -9.318 1.00 95.38 88 VAL A CA 1
ATOM 676 C C . VAL A 1 88 ? -3.893 4.217 -7.836 1.00 95.38 88 VAL A C 1
ATOM 678 O O . VAL A 1 88 ? -3.026 3.961 -7.006 1.00 95.38 88 VAL A O 1
ATOM 681 N N . SER A 1 89 ? -5.080 4.691 -7.495 1.00 96.88 89 SER A N 1
ATOM 682 C CA . SER A 1 89 ? -5.534 4.739 -6.116 1.00 96.88 89 SER A CA 1
ATOM 683 C C . SER A 1 89 ? -6.999 4.353 -6.043 1.00 96.88 89 SER A C 1
ATOM 685 O O . SER A 1 89 ? -7.759 4.541 -6.996 1.00 96.88 89 SER A O 1
ATOM 687 N N . VAL A 1 90 ? -7.377 3.789 -4.907 1.00 98.12 90 VAL A N 1
ATOM 688 C CA . VAL A 1 90 ? -8.765 3.538 -4.546 1.00 98.12 90 VAL A CA 1
ATOM 689 C C . VAL A 1 90 ? -9.028 4.167 -3.191 1.00 98.12 90 VAL A C 1
ATOM 691 O O . VAL A 1 90 ? -8.149 4.180 -2.330 1.00 98.12 90 VAL A O 1
ATOM 694 N N . GLU A 1 91 ? -10.222 4.711 -3.018 1.00 97.81 91 GLU A N 1
ATOM 695 C CA . GLU A 1 91 ? -10.674 5.295 -1.764 1.00 97.81 91 GLU A CA 1
ATOM 696 C C . GLU A 1 91 ? -11.954 4.595 -1.324 1.00 97.81 91 GLU A C 1
ATOM 698 O O . GLU A 1 91 ? -12.812 4.291 -2.157 1.00 97.81 91 GLU A O 1
ATOM 703 N N . VAL A 1 92 ? -12.063 4.316 -0.029 1.00 98.00 92 VAL A N 1
ATOM 704 C CA . VAL A 1 92 ? -13.194 3.605 0.560 1.00 98.00 92 VAL A CA 1
ATOM 705 C C . VAL A 1 92 ? -13.607 4.260 1.877 1.00 98.00 92 VAL A C 1
ATOM 707 O O . VAL A 1 92 ? -12.731 4.709 2.627 1.00 98.00 92 VAL A O 1
ATOM 710 N N . PRO A 1 93 ? -14.915 4.320 2.183 1.00 98.06 93 PRO A N 1
ATOM 711 C CA . PRO A 1 93 ? -15.375 4.677 3.513 1.00 98.06 93 PRO A CA 1
ATOM 712 C C . PRO A 1 93 ? -14.785 3.750 4.573 1.00 98.06 93 PRO A C 1
ATOM 714 O O . PRO A 1 93 ? -14.757 2.529 4.412 1.00 98.06 93 PRO A O 1
ATOM 717 N N . ALA A 1 94 ? -14.324 4.342 5.666 1.00 98.06 94 ALA A N 1
ATOM 718 C CA . ALA A 1 94 ? -13.770 3.620 6.795 1.00 98.06 94 ALA A CA 1
ATOM 719 C C . ALA A 1 94 ? -14.082 4.354 8.100 1.00 98.06 94 ALA A C 1
ATOM 721 O O . ALA A 1 94 ? -14.123 5.583 8.143 1.00 98.06 94 ALA A O 1
ATOM 722 N N . SER A 1 95 ? -14.270 3.604 9.179 1.00 98.06 95 SER A N 1
ATOM 723 C CA . SER A 1 95 ? -14.505 4.157 10.515 1.00 98.06 95 SER A CA 1
ATOM 724 C C . SER A 1 95 ? -13.390 3.766 11.472 1.00 98.06 95 SER A C 1
ATOM 726 O O . SER A 1 95 ? -12.951 2.615 11.470 1.00 98.06 95 SER A O 1
ATOM 728 N N . TRP A 1 96 ? -12.971 4.703 12.316 1.00 97.75 96 TRP A N 1
ATOM 729 C CA . TRP A 1 96 ? -11.995 4.462 13.372 1.00 97.75 96 TRP A CA 1
ATOM 730 C C . TRP A 1 96 ? -12.693 4.140 14.695 1.00 97.75 96 TRP A C 1
ATOM 732 O O . TRP A 1 96 ? -13.569 4.886 15.133 1.00 97.75 96 TRP A O 1
ATOM 742 N N . ASP A 1 97 ? -12.286 3.047 15.331 1.00 96.62 97 ASP A N 1
ATOM 743 C CA . ASP A 1 97 ? -12.642 2.716 16.707 1.00 96.62 97 ASP A CA 1
ATOM 744 C C . ASP A 1 97 ? -11.509 3.157 17.642 1.00 96.62 97 ASP A C 1
ATOM 746 O O . ASP A 1 97 ? -10.465 2.505 17.730 1.00 96.62 97 ASP A O 1
ATOM 750 N N . GLU A 1 98 ? -11.728 4.262 18.358 1.00 93.31 98 GLU A N 1
ATOM 751 C CA . GLU A 1 98 ? -10.774 4.809 19.331 1.00 93.31 98 GLU A CA 1
ATOM 752 C C . GLU A 1 98 ? -10.517 3.879 20.515 1.00 93.31 98 GLU A C 1
ATOM 754 O O . GLU A 1 98 ? -9.466 3.967 21.140 1.00 93.31 98 GLU A O 1
ATOM 759 N N . THR A 1 99 ? -11.458 2.993 20.841 1.00 92.06 99 THR A N 1
ATOM 760 C CA . THR A 1 99 ? -11.340 2.090 21.991 1.00 92.06 99 THR A CA 1
ATOM 761 C C . THR A 1 99 ? -10.580 0.815 21.658 1.00 92.06 99 THR A C 1
ATOM 763 O O . THR A 1 99 ? -9.967 0.222 22.542 1.00 92.06 99 THR A O 1
ATOM 766 N N . ALA A 1 100 ? -10.605 0.400 20.393 1.00 91.75 100 ALA A N 1
ATOM 767 C CA . ALA A 1 100 ? -9.896 -0.783 19.923 1.00 91.75 100 ALA A CA 1
ATOM 768 C C . ALA A 1 100 ? -8.585 -0.446 19.198 1.00 91.75 100 ALA A C 1
ATOM 770 O O . ALA A 1 100 ? -7.728 -1.317 19.068 1.00 91.75 100 ALA A O 1
ATOM 771 N N . GLY A 1 101 ? -8.416 0.788 18.713 1.00 95.44 101 GLY A N 1
ATOM 772 C CA . GLY A 1 101 ? -7.293 1.141 17.848 1.00 95.44 101 GLY A CA 1
ATOM 773 C C . GLY A 1 101 ? -7.411 0.514 16.457 1.00 95.44 101 GLY A C 1
ATOM 774 O O . GLY A 1 101 ? -6.423 0.020 15.914 1.00 95.44 101 GLY A O 1
ATOM 775 N N . VAL A 1 102 ? -8.627 0.452 15.905 1.00 97.38 102 VAL A N 1
ATOM 776 C CA . VAL A 1 102 ? -8.938 -0.333 14.700 1.00 97.38 102 VAL A CA 1
ATOM 777 C C . VAL A 1 102 ? -9.636 0.529 13.656 1.00 97.38 102 VAL A C 1
ATOM 779 O O . VAL A 1 102 ? -10.654 1.163 13.931 1.00 97.38 102 VAL A O 1
ATOM 782 N N . TRP A 1 103 ? -9.146 0.480 12.420 1.00 98.00 103 TRP A N 1
ATOM 783 C CA . TRP A 1 103 ? -9.917 0.919 11.259 1.00 98.00 103 TRP A CA 1
ATOM 784 C C . TRP A 1 103 ? -10.845 -0.198 10.783 1.00 98.00 103 TRP A C 1
ATOM 786 O O . TRP A 1 103 ? -10.429 -1.346 10.662 1.00 98.00 103 TRP A O 1
ATOM 796 N N . THR A 1 104 ? -12.096 0.131 10.476 1.00 98.50 104 THR A N 1
ATOM 797 C CA . THR A 1 104 ? -13.060 -0.803 9.880 1.00 98.50 104 THR A CA 1
ATOM 798 C C . THR A 1 104 ? -13.436 -0.328 8.488 1.00 98.50 104 THR A C 1
ATOM 800 O O . THR A 1 104 ? -13.954 0.776 8.329 1.00 98.50 104 THR A O 1
ATOM 803 N N . VAL A 1 105 ? -13.200 -1.181 7.495 1.00 98.38 105 VAL A N 1
ATOM 804 C CA . VAL A 1 105 ? -13.635 -1.007 6.107 1.00 98.38 105 VAL A CA 1
ATOM 805 C C . VAL A 1 105 ? -14.791 -1.969 5.865 1.00 98.38 105 VAL A C 1
ATOM 807 O O . VAL A 1 105 ? -14.647 -3.176 6.058 1.00 98.38 105 VAL A O 1
ATOM 810 N N . THR A 1 106 ? -15.950 -1.457 5.464 1.00 96.12 106 THR A N 1
ATOM 811 C CA . THR A 1 106 ? -17.165 -2.281 5.336 1.00 96.12 106 THR A CA 1
ATOM 812 C C . THR A 1 106 ? -17.274 -3.000 3.998 1.00 96.12 106 THR A C 1
ATOM 814 O O . THR A 1 106 ? -17.942 -4.026 3.912 1.00 96.12 106 THR A O 1
ATOM 817 N N . GLU A 1 107 ? -16.633 -2.474 2.954 1.00 96.50 107 GLU A N 1
ATOM 818 C CA . GLU A 1 107 ? -16.733 -2.993 1.591 1.00 96.50 107 GLU A CA 1
ATOM 819 C C . GLU A 1 107 ? -15.361 -3.006 0.919 1.00 96.50 107 GLU A C 1
ATOM 821 O O . GLU A 1 107 ? -14.590 -2.060 1.046 1.00 96.50 107 GLU A O 1
ATOM 826 N N . THR A 1 108 ? -15.058 -4.076 0.184 1.00 97.50 108 THR A N 1
ATOM 827 C CA . THR A 1 108 ? -13.827 -4.154 -0.604 1.00 97.50 108 THR A CA 1
ATOM 828 C C . THR A 1 108 ? -13.909 -3.158 -1.755 1.00 97.50 108 THR A C 1
ATOM 830 O O . THR A 1 108 ? -14.886 -3.153 -2.506 1.00 97.50 108 THR A O 1
ATOM 833 N N . ALA A 1 109 ? -12.858 -2.366 -1.953 1.00 97.75 109 ALA A N 1
ATOM 834 C CA . ALA A 1 109 ? -12.759 -1.442 -3.073 1.00 97.75 109 ALA A CA 1
ATOM 835 C C . ALA A 1 109 ? -11.526 -1.751 -3.924 1.00 97.75 109 ALA A C 1
ATOM 837 O O . ALA A 1 109 ? -10.446 -2.052 -3.416 1.00 97.75 109 ALA A O 1
ATOM 838 N N . LYS A 1 110 ? -11.683 -1.651 -5.246 1.00 97.56 110 LYS A N 1
ATOM 839 C CA . LYS A 1 110 ? -10.620 -1.918 -6.216 1.00 97.56 110 LYS A CA 1
ATOM 840 C C . LYS A 1 110 ? -10.584 -0.845 -7.291 1.00 97.56 110 LYS A C 1
ATOM 842 O O . LYS A 1 110 ? -11.625 -0.427 -7.790 1.00 97.56 110 LYS A O 1
ATOM 847 N N . ALA A 1 111 ? -9.383 -0.462 -7.702 1.00 97.19 111 ALA A N 1
ATOM 848 C CA . ALA A 1 111 ? -9.172 0.421 -8.840 1.00 97.19 111 ALA A CA 1
ATOM 849 C C . ALA A 1 111 ? -8.151 -0.170 -9.813 1.00 97.19 111 ALA A C 1
ATOM 851 O O . ALA A 1 111 ? -7.307 -0.992 -9.447 1.00 97.19 111 ALA A O 1
ATOM 852 N N . ARG A 1 112 ? -8.241 0.264 -11.072 1.00 95.69 112 ARG A N 1
ATOM 853 C CA . ARG A 1 112 ? -7.280 -0.047 -12.133 1.00 95.69 112 ARG A CA 1
ATOM 854 C C . ARG A 1 112 ? -6.925 1.215 -12.900 1.00 95.69 112 ARG A C 1
ATOM 856 O O . ARG A 1 112 ? -7.789 2.053 -13.146 1.00 95.69 112 ARG A O 1
ATOM 863 N N . SER A 1 113 ? -5.672 1.322 -13.316 1.00 93.75 113 SER A N 1
ATOM 864 C CA . SER A 1 113 ? -5.170 2.413 -14.147 1.00 93.75 113 SER A CA 1
ATOM 865 C C . SER A 1 113 ? -4.300 1.846 -15.254 1.00 93.75 113 SER A C 1
ATOM 867 O O . SER A 1 113 ? -3.536 0.913 -15.027 1.00 93.75 113 SER A O 1
ATOM 869 N N . ARG A 1 114 ? -4.419 2.403 -16.460 1.00 89.50 114 ARG A N 1
ATOM 870 C CA . ARG A 1 114 ? -3.589 1.981 -17.592 1.00 89.50 114 ARG A CA 1
ATOM 871 C C . ARG A 1 114 ? -2.165 2.478 -17.406 1.00 89.50 114 ARG A C 1
ATOM 873 O O . ARG A 1 114 ? -1.962 3.641 -17.049 1.00 89.50 114 ARG A O 1
ATOM 880 N N . THR A 1 115 ? -1.206 1.635 -17.750 1.00 87.94 115 THR A N 1
ATOM 881 C CA . THR A 1 115 ? 0.192 2.038 -17.858 1.00 87.94 115 THR A CA 1
ATOM 882 C C . THR A 1 115 ? 0.350 3.035 -19.007 1.00 87.94 115 THR A C 1
ATOM 884 O O . THR A 1 115 ? -0.274 2.905 -20.064 1.00 87.94 115 THR A O 1
ATOM 887 N N . ARG A 1 116 ? 1.155 4.074 -18.792 1.00 85.56 116 ARG A N 1
ATOM 888 C CA . ARG A 1 116 ? 1.479 5.121 -19.767 1.00 85.56 116 ARG A CA 1
ATOM 889 C C . ARG A 1 116 ? 2.989 5.244 -19.900 1.00 85.56 116 ARG A C 1
ATOM 891 O O . ARG A 1 116 ? 3.707 5.021 -18.933 1.00 85.56 116 ARG A O 1
ATOM 898 N N . GLY A 1 117 ? 3.457 5.636 -21.078 1.00 84.94 117 GLY A N 1
ATOM 899 C CA . GLY A 1 117 ? 4.873 5.871 -21.339 1.00 84.94 117 GLY A CA 1
ATOM 900 C C . GLY A 1 117 ? 5.267 5.489 -22.759 1.00 84.94 117 GLY A C 1
ATOM 901 O O . GLY A 1 117 ? 4.404 5.342 -23.627 1.00 84.94 117 GLY A O 1
ATOM 902 N N . VAL A 1 118 ? 6.568 5.335 -22.974 1.00 81.94 118 VAL A N 1
ATOM 903 C CA . VAL A 1 118 ? 7.166 4.949 -24.254 1.00 81.94 118 VAL A CA 1
ATOM 904 C C . VAL A 1 118 ? 7.711 3.533 -24.113 1.00 81.94 118 VAL A C 1
ATOM 906 O O . VAL A 1 118 ? 8.519 3.264 -23.227 1.00 81.94 118 VAL A O 1
ATOM 909 N N . LYS A 1 119 ? 7.275 2.622 -24.985 1.00 78.94 119 LYS A N 1
ATOM 910 C CA . LYS A 1 119 ? 7.831 1.270 -25.095 1.00 78.94 119 LYS A CA 1
ATOM 911 C C . LYS A 1 119 ? 7.856 0.813 -26.547 1.00 78.94 119 LYS A C 1
ATOM 913 O O . LYS A 1 119 ? 6.984 1.201 -27.322 1.00 78.94 119 LYS A O 1
ATOM 918 N N . SER A 1 120 ? 8.810 -0.047 -26.882 1.00 75.00 120 SER A N 1
ATOM 919 C CA . SER A 1 120 ? 8.763 -0.848 -28.102 1.00 75.00 120 SER A CA 1
ATOM 920 C C . SER A 1 120 ? 7.671 -1.918 -28.019 1.00 75.00 120 SER A C 1
ATOM 922 O O . SER A 1 120 ? 7.358 -2.437 -26.945 1.00 75.00 120 SER A O 1
ATOM 924 N N . ASP A 1 121 ? 7.110 -2.293 -29.171 1.00 72.19 121 ASP A N 1
ATOM 925 C CA . ASP A 1 121 ? 6.069 -3.329 -29.270 1.00 72.19 121 ASP A CA 1
ATOM 926 C C . ASP A 1 121 ? 6.562 -4.722 -28.832 1.00 72.19 121 ASP A C 1
ATOM 928 O O . ASP A 1 121 ? 5.762 -5.596 -28.509 1.00 72.19 121 ASP A O 1
ATOM 932 N N . SER A 1 122 ? 7.883 -4.926 -28.785 1.00 71.44 122 SER A N 1
ATOM 933 C CA . SER A 1 122 ? 8.536 -6.151 -28.310 1.00 71.44 122 SER A CA 1
ATOM 934 C C . SER A 1 122 ? 8.577 -6.304 -26.786 1.00 71.44 122 SER A C 1
ATOM 936 O O . SER A 1 122 ? 8.991 -7.356 -26.303 1.00 71.44 122 SER A O 1
ATOM 938 N N . LEU A 1 123 ? 8.206 -5.271 -26.021 1.00 69.12 123 LEU A N 1
ATOM 939 C CA . LEU A 1 123 ? 8.235 -5.298 -24.558 1.00 69.12 123 LEU A CA 1
ATOM 940 C C . LEU A 1 123 ? 6.913 -5.806 -23.973 1.00 69.12 123 LEU A C 1
ATOM 942 O O . LEU A 1 123 ? 5.883 -5.112 -23.996 1.00 69.12 123 LEU A O 1
ATOM 946 N N . ASP A 1 124 ? 6.988 -6.994 -23.376 1.00 78.31 124 ASP A N 1
ATOM 947 C CA . ASP A 1 124 ? 5.929 -7.557 -22.543 1.00 78.31 124 ASP A CA 1
ATOM 948 C C . ASP A 1 124 ? 5.997 -6.941 -21.137 1.00 78.31 124 ASP A C 1
ATOM 950 O O . ASP A 1 124 ? 6.698 -7.418 -20.246 1.00 78.31 124 ASP A O 1
ATOM 954 N N . LEU A 1 125 ? 5.329 -5.797 -20.983 1.00 78.81 125 LEU A N 1
ATOM 955 C CA . LEU A 1 125 ? 5.226 -5.040 -19.734 1.00 78.81 125 LEU A CA 1
ATOM 956 C C . LEU A 1 125 ? 3.755 -4.915 -19.324 1.00 78.81 125 LEU A C 1
ATOM 958 O O . LEU A 1 125 ? 2.898 -4.833 -20.216 1.00 78.81 125 LEU A O 1
ATOM 962 N N . PRO A 1 126 ? 3.454 -4.815 -18.012 1.00 80.94 126 PRO A N 1
ATOM 963 C CA . PRO A 1 126 ? 2.085 -4.705 -17.521 1.00 80.94 126 PRO A CA 1
ATOM 964 C C . PRO A 1 126 ? 1.289 -3.601 -18.231 1.00 80.94 126 PRO A C 1
ATOM 966 O O . PRO A 1 126 ? 1.712 -2.442 -18.294 1.00 80.94 126 PRO A O 1
ATOM 969 N N . SER A 1 127 ? 0.115 -3.954 -18.763 1.00 83.50 127 SER A N 1
ATOM 970 C CA . SER A 1 127 ? -0.797 -3.012 -19.432 1.00 83.50 127 SER A CA 1
ATOM 971 C C . SER A 1 127 ? -1.517 -2.077 -18.466 1.00 83.50 127 SER A C 1
ATOM 973 O O . SER A 1 127 ? -1.976 -0.997 -18.851 1.00 83.50 127 SER A O 1
ATOM 975 N N . ASP A 1 128 ? -1.640 -2.506 -17.218 1.00 89.25 128 ASP A N 1
ATOM 976 C CA . ASP A 1 128 ? -2.305 -1.785 -16.154 1.00 89.25 128 ASP A CA 1
ATOM 977 C C . ASP A 1 128 ? -1.659 -2.088 -14.807 1.00 89.25 128 ASP A C 1
ATOM 979 O O . ASP A 1 128 ? -0.951 -3.082 -14.636 1.00 89.25 128 ASP A O 1
ATOM 983 N N . CYS A 1 129 ? -1.948 -1.219 -13.845 1.00 90.88 129 CYS A N 1
ATOM 984 C CA . CYS A 1 129 ? -1.828 -1.558 -12.445 1.00 90.88 129 CYS A CA 1
ATOM 985 C C . CYS A 1 129 ? -3.146 -1.462 -11.720 1.00 90.88 129 CYS A C 1
ATOM 987 O O . CYS A 1 129 ? -4.070 -0.741 -12.107 1.00 90.88 129 CYS A O 1
ATOM 989 N N . SER A 1 130 ? -3.204 -2.221 -10.634 1.00 93.44 130 SER A N 1
ATOM 990 C CA . SER A 1 130 ? -4.372 -2.320 -9.789 1.00 93.44 130 SER A CA 1
ATOM 991 C C . SER A 1 130 ? -3.987 -2.211 -8.329 1.00 93.44 130 SER A C 1
ATOM 993 O O . SER A 1 130 ? -2.880 -2.571 -7.931 1.00 93.44 130 SER A O 1
ATOM 995 N N . VAL A 1 131 ? -4.932 -1.720 -7.546 1.00 95.06 131 VAL A N 1
ATOM 996 C CA . VAL A 1 131 ? -4.844 -1.670 -6.094 1.00 95.06 131 VAL A CA 1
ATOM 997 C C . VAL A 1 131 ? -6.187 -2.089 -5.527 1.00 95.06 131 VAL A C 1
ATOM 999 O O . VAL A 1 131 ? -7.233 -1.856 -6.143 1.00 95.06 131 VAL A O 1
ATOM 1002 N N . GLU A 1 132 ? -6.142 -2.734 -4.373 1.00 95.44 132 GLU A N 1
ATOM 1003 C CA . GLU A 1 132 ? -7.304 -3.251 -3.672 1.00 95.44 132 GLU A CA 1
ATOM 1004 C C . GLU A 1 132 ? -7.161 -2.955 -2.181 1.00 95.44 132 GLU A C 1
ATOM 1006 O O . GLU A 1 132 ? -6.064 -3.050 -1.625 1.00 95.44 132 GLU A O 1
ATOM 1011 N N . ILE A 1 133 ? -8.272 -2.581 -1.557 1.00 96.50 133 ILE A N 1
ATOM 1012 C CA . ILE A 1 133 ? -8.439 -2.562 -0.109 1.00 96.50 133 ILE A CA 1
ATOM 1013 C C . ILE A 1 133 ? -9.572 -3.522 0.234 1.00 96.50 133 ILE A C 1
ATOM 1015 O O . ILE A 1 133 ? -10.674 -3.404 -0.299 1.00 96.50 133 ILE A O 1
ATOM 1019 N N . GLU A 1 134 ? -9.274 -4.503 1.075 1.00 97.69 134 GLU A N 1
ATOM 1020 C CA . GLU A 1 134 ? -10.221 -5.536 1.482 1.00 97.69 134 GLU A CA 1
ATOM 1021 C C . GLU A 1 134 ? -11.186 -5.001 2.548 1.00 97.69 134 GLU A C 1
ATOM 1023 O O . GLU A 1 134 ? -10.829 -4.182 3.393 1.00 97.69 134 GLU A O 1
ATOM 1028 N N . ALA A 1 135 ? -12.427 -5.484 2.541 1.00 98.25 135 ALA A N 1
ATOM 1029 C CA . ALA A 1 135 ? -13.305 -5.297 3.685 1.00 98.25 135 ALA A CA 1
ATOM 1030 C C . ALA A 1 135 ? -12.728 -6.013 4.915 1.00 98.25 135 ALA A C 1
ATOM 1032 O O . ALA A 1 135 ? -12.245 -7.144 4.826 1.00 98.25 135 ALA A O 1
ATOM 1033 N N . GLY A 1 136 ? -12.839 -5.382 6.079 1.00 98.25 136 GLY A N 1
ATOM 1034 C CA . GLY A 1 136 ? -12.447 -5.977 7.345 1.00 98.25 136 GLY A CA 1
ATOM 1035 C C . GLY A 1 136 ? -11.887 -4.975 8.340 1.00 98.25 136 GLY A C 1
ATOM 1036 O O . GLY A 1 136 ? -12.025 -3.757 8.204 1.00 98.25 136 GLY A O 1
ATOM 1037 N N . GLN A 1 137 ? -11.276 -5.532 9.379 1.00 98.31 137 GLN A N 1
ATOM 1038 C CA . GLN A 1 137 ? -10.645 -4.777 10.447 1.00 98.31 137 GLN A CA 1
ATOM 1039 C C . GLN A 1 137 ? -9.148 -4.646 10.195 1.00 98.31 137 GLN A C 1
ATOM 1041 O O . GLN A 1 137 ? -8.476 -5.608 9.823 1.00 98.31 137 GLN A O 1
ATOM 1046 N N . TYR A 1 138 ? -8.643 -3.454 10.475 1.00 98.12 138 TYR A N 1
ATOM 1047 C CA . TYR A 1 138 ? -7.249 -3.071 10.367 1.00 98.12 138 TYR A CA 1
ATOM 1048 C C . TYR A 1 138 ? -6.767 -2.542 11.724 1.00 98.12 138 TYR A C 1
ATOM 1050 O O . TYR A 1 138 ? -6.774 -1.327 11.947 1.00 98.12 138 TYR A O 1
ATOM 1058 N N . PRO A 1 139 ? -6.420 -3.432 12.672 1.00 97.19 139 PRO A N 1
ATOM 1059 C CA . PRO A 1 139 ? -5.804 -3.039 13.934 1.00 97.19 139 PRO A CA 1
ATOM 1060 C C . PRO A 1 139 ? -4.483 -2.315 13.699 1.00 97.19 139 PRO A C 1
ATOM 1062 O O . PRO A 1 139 ? -3.659 -2.771 12.903 1.00 97.19 139 PRO A O 1
ATOM 1065 N N . VAL A 1 140 ? -4.283 -1.210 14.409 1.00 96.00 140 VAL A N 1
ATOM 1066 C CA . VAL A 1 140 ? -3.091 -0.366 14.323 1.00 96.00 140 VAL A CA 1
ATOM 1067 C C . VAL A 1 140 ? -2.354 -0.391 15.660 1.00 96.00 140 VAL A C 1
ATOM 1069 O O . VAL A 1 140 ? -2.972 -0.519 16.712 1.00 96.00 140 VAL A O 1
ATOM 1072 N N . VAL A 1 141 ? -1.032 -0.252 15.625 1.00 93.88 141 VAL A N 1
ATOM 1073 C CA . VAL A 1 141 ? -0.176 -0.027 16.795 1.00 93.88 141 VAL A CA 1
ATOM 1074 C C . VAL A 1 141 ? 0.821 1.087 16.472 1.00 93.88 141 VAL A C 1
ATOM 1076 O O . VAL A 1 141 ? 1.385 1.119 15.373 1.00 93.88 141 VAL A O 1
ATOM 1079 N N . GLU A 1 142 ? 1.034 2.016 17.412 1.00 92.56 142 GLU A N 1
ATOM 1080 C CA . GLU A 1 142 ? 2.092 3.028 17.301 1.00 92.56 142 GLU A CA 1
ATOM 1081 C C . GLU A 1 142 ? 3.422 2.435 17.773 1.00 92.56 142 GLU A C 1
ATOM 1083 O O . GLU A 1 142 ? 3.548 1.964 18.897 1.00 92.56 142 GLU A O 1
ATOM 1088 N N . ILE A 1 143 ? 4.444 2.502 16.929 1.00 90.44 143 ILE A N 1
ATOM 1089 C CA . ILE A 1 143 ? 5.797 2.061 17.246 1.00 90.44 143 ILE A CA 1
ATOM 1090 C C . ILE A 1 143 ? 6.687 3.283 17.441 1.00 90.44 143 ILE A C 1
ATOM 1092 O O . ILE A 1 143 ? 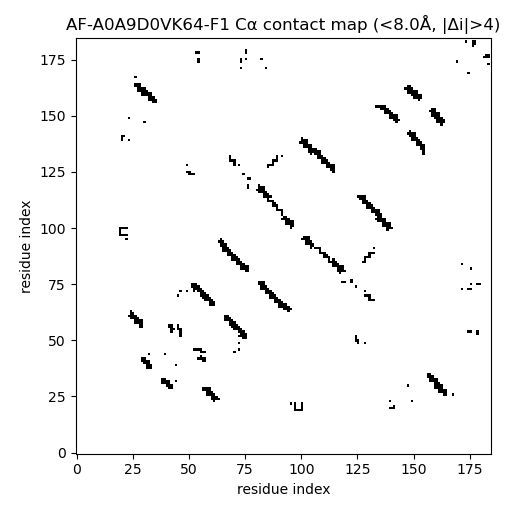6.760 4.187 16.605 1.00 90.44 143 ILE A O 1
ATOM 1096 N N . ARG A 1 144 ? 7.417 3.303 18.557 1.00 82.56 144 ARG A N 1
ATOM 1097 C CA . ARG A 1 144 ? 8.376 4.364 18.877 1.00 82.56 144 ARG A CA 1
ATOM 1098 C C . ARG A 1 144 ? 9.803 3.876 18.643 1.00 82.56 144 ARG A C 1
ATOM 1100 O O . ARG A 1 144 ? 10.141 2.740 18.954 1.00 82.56 144 ARG A O 1
ATOM 1107 N N . ARG A 1 145 ? 10.670 4.784 18.174 1.00 77.06 145 ARG A N 1
ATOM 1108 C CA . ARG A 1 145 ? 12.129 4.574 18.013 1.00 77.06 145 ARG A CA 1
ATOM 1109 C C . ARG A 1 145 ? 12.531 3.535 16.950 1.00 77.06 145 ARG A C 1
ATOM 1111 O O . ARG A 1 145 ? 13.582 2.915 17.080 1.00 77.06 145 ARG A O 1
ATOM 1118 N N . GLN A 1 146 ? 11.729 3.385 15.899 1.00 84.62 146 GLN A N 1
ATOM 1119 C CA . GLN A 1 146 ? 12.053 2.588 14.710 1.00 84.62 146 GLN A CA 1
ATOM 1120 C C . GLN A 1 146 ? 12.097 3.473 13.453 1.00 84.62 146 GLN A C 1
ATOM 1122 O O . GLN A 1 146 ? 11.753 4.655 13.509 1.00 84.62 146 GLN A O 1
ATOM 1127 N N . SER A 1 147 ? 12.526 2.914 12.315 1.00 84.31 147 SER A N 1
ATOM 1128 C CA . SER A 1 147 ? 12.490 3.603 11.010 1.00 84.31 147 SER A CA 1
ATOM 1129 C C . SER A 1 147 ? 11.073 3.745 10.431 1.00 84.31 147 SER A C 1
ATOM 1131 O O . SER A 1 147 ? 10.874 4.471 9.457 1.00 84.31 147 SER A O 1
ATOM 1133 N N . TRP A 1 148 ? 10.083 3.081 11.032 1.00 88.56 148 TRP A N 1
ATOM 1134 C CA . TRP A 1 148 ? 8.651 3.225 10.770 1.00 88.56 148 TRP A CA 1
ATOM 1135 C C . TRP A 1 148 ? 7.933 3.685 12.042 1.00 88.56 148 TRP A C 1
ATOM 1137 O O . TRP A 1 148 ? 8.460 3.543 13.147 1.00 88.56 148 TRP A O 1
ATOM 1147 N N . ARG A 1 149 ? 6.730 4.246 11.883 1.00 92.12 149 ARG A N 1
ATOM 1148 C CA . ARG A 1 149 ? 5.923 4.745 13.007 1.00 92.12 149 ARG A CA 1
ATOM 1149 C C . ARG A 1 149 ? 4.739 3.848 13.333 1.00 92.12 149 ARG A C 1
ATOM 1151 O O . ARG A 1 149 ? 4.342 3.794 14.487 1.00 92.12 149 ARG A O 1
ATOM 1158 N N . TRP A 1 150 ? 4.164 3.171 12.345 1.00 96.19 150 TRP A N 1
ATOM 1159 C CA . TRP A 1 150 ? 2.928 2.419 12.546 1.00 96.19 150 TRP A CA 1
ATOM 1160 C C . TRP A 1 150 ? 3.053 0.991 12.060 1.00 96.19 150 TRP A C 1
ATOM 1162 O O . TRP A 1 150 ? 3.669 0.736 11.024 1.00 96.19 150 TRP A O 1
ATOM 1172 N N . GLU A 1 151 ? 2.422 0.085 12.790 1.00 96.50 151 GLU A N 1
ATOM 1173 C CA . GLU A 1 151 ? 2.149 -1.276 12.352 1.00 96.50 151 GLU A CA 1
ATOM 1174 C C . GLU A 1 151 ? 0.648 -1.444 12.190 1.00 96.50 151 GLU A C 1
ATOM 1176 O O . GLU A 1 151 ? -0.115 -1.099 13.086 1.00 96.50 151 GLU A O 1
ATOM 1181 N N . MET A 1 152 ? 0.221 -1.937 11.032 1.00 97.50 152 MET A N 1
ATOM 1182 C CA . MET A 1 152 ? -1.188 -2.161 10.737 1.00 97.50 152 MET A CA 1
ATOM 1183 C C . MET A 1 152 ? -1.397 -3.583 10.239 1.00 97.50 152 MET A C 1
ATOM 1185 O O . MET A 1 152 ? -0.867 -3.969 9.196 1.00 97.50 152 MET A O 1
ATOM 1189 N N . SER A 1 153 ? -2.186 -4.357 10.974 1.00 97.56 153 SER A N 1
ATOM 1190 C CA . SER A 1 153 ? -2.592 -5.696 10.548 1.00 97.56 153 SER A CA 1
ATOM 1191 C C . SER A 1 153 ? -3.666 -5.601 9.467 1.00 97.56 153 SER A C 1
ATOM 1193 O O . SER A 1 153 ? -4.527 -4.727 9.510 1.00 97.56 153 SER A O 1
ATOM 1195 N N . THR A 1 154 ? -3.615 -6.495 8.488 1.00 97.19 154 THR A N 1
ATOM 1196 C CA . THR A 1 154 ? -4.580 -6.582 7.383 1.00 97.19 154 THR A CA 1
ATOM 1197 C C . THR A 1 154 ? -5.530 -7.767 7.584 1.00 97.19 154 THR A C 1
ATOM 1199 O O . THR A 1 154 ? -5.133 -8.749 8.220 1.00 97.19 154 THR A O 1
ATOM 1202 N N . PRO A 1 155 ? -6.743 -7.746 6.999 1.00 96.44 155 PRO A N 1
ATOM 1203 C CA . PRO A 1 155 ? -7.661 -8.889 7.023 1.00 96.44 155 PRO A CA 1
ATOM 1204 C C . PRO A 1 155 ? -7.042 -10.189 6.485 1.00 96.44 155 PRO A C 1
ATOM 1206 O O . PRO A 1 155 ? -7.327 -11.269 6.997 1.00 96.44 155 PRO A O 1
ATOM 1209 N N . ALA A 1 156 ? -6.135 -10.085 5.510 1.00 93.62 156 ALA A N 1
ATOM 1210 C CA . ALA A 1 156 ? -5.385 -11.207 4.949 1.00 93.62 156 ALA A CA 1
ATOM 1211 C C . ALA A 1 156 ? -4.270 -11.773 5.862 1.00 93.62 156 ALA A C 1
ATOM 1213 O O . ALA A 1 156 ? -3.612 -12.747 5.495 1.00 93.62 156 ALA A O 1
ATOM 1214 N N . GLY A 1 157 ? -4.040 -11.194 7.047 1.00 93.81 157 GLY A N 1
ATOM 1215 C CA . GLY A 1 157 ? -3.077 -11.699 8.033 1.00 93.81 157 GLY A CA 1
ATOM 1216 C C . GLY A 1 157 ? -1.636 -11.212 7.852 1.00 93.81 157 GLY A C 1
ATOM 1217 O O . GLY A 1 157 ? -0.725 -11.775 8.458 1.00 93.81 157 GLY A O 1
ATOM 1218 N N . TYR A 1 158 ? -1.409 -10.180 7.037 1.00 94.75 158 TYR A N 1
ATOM 1219 C CA . TYR A 1 158 ? -0.118 -9.484 6.944 1.00 94.75 158 TYR A CA 1
ATOM 1220 C C . TYR A 1 158 ? -0.068 -8.285 7.889 1.00 94.75 158 TYR A C 1
ATOM 1222 O O . TYR A 1 158 ? -1.106 -7.665 8.129 1.00 94.75 158 TYR A O 1
ATOM 1230 N N . VAL A 1 159 ? 1.129 -7.892 8.326 1.00 97.38 159 VAL A N 1
ATOM 1231 C CA . VAL A 1 159 ? 1.367 -6.627 9.038 1.00 97.38 159 VAL A CA 1
ATOM 1232 C C . VAL A 1 159 ? 2.133 -5.669 8.132 1.00 97.38 159 VAL A C 1
ATOM 1234 O O . VAL A 1 159 ? 3.219 -5.980 7.642 1.00 97.38 159 VAL A O 1
ATOM 1237 N N . LEU A 1 160 ? 1.565 -4.487 7.904 1.00 97.75 160 LEU A N 1
ATOM 1238 C CA . LEU A 1 160 ? 2.198 -3.397 7.170 1.00 97.75 160 LEU A CA 1
ATOM 1239 C C . LEU A 1 160 ? 2.945 -2.497 8.151 1.00 97.75 160 LEU A C 1
ATOM 1241 O O . LEU A 1 160 ? 2.336 -1.938 9.061 1.00 97.75 160 LEU A O 1
ATOM 1245 N N . ARG A 1 161 ? 4.247 -2.308 7.935 1.00 97.56 161 ARG A N 1
ATOM 1246 C CA . ARG A 1 161 ? 5.054 -1.307 8.641 1.00 97.56 161 ARG A CA 1
ATOM 1247 C C . ARG A 1 161 ? 5.087 -0.033 7.815 1.00 97.56 161 ARG A C 1
ATOM 1249 O O . ARG A 1 161 ? 5.561 -0.036 6.677 1.00 97.56 161 ARG A O 1
ATOM 1256 N N . LEU A 1 162 ? 4.570 1.050 8.377 1.00 97.56 162 LEU A N 1
ATOM 1257 C CA . LEU A 1 162 ? 4.302 2.295 7.669 1.00 97.56 162 LEU A CA 1
ATOM 1258 C C . LEU A 1 162 ? 5.255 3.406 8.122 1.00 97.56 162 LEU A C 1
ATOM 1260 O O . LEU A 1 162 ? 5.370 3.709 9.316 1.00 97.56 162 LEU A O 1
ATOM 1264 N N . LYS A 1 163 ? 5.914 4.045 7.155 1.00 95.69 163 LYS A N 1
ATOM 1265 C CA . LYS A 1 163 ? 6.799 5.199 7.366 1.00 95.69 163 LYS A CA 1
ATOM 1266 C C . LYS A 1 163 ? 6.253 6.449 6.681 1.00 95.69 163 LYS A C 1
ATOM 1268 O O . LYS A 1 163 ? 5.406 6.359 5.792 1.00 95.69 163 LYS A O 1
ATOM 1273 N N . ILE A 1 164 ? 6.765 7.609 7.084 1.00 93.81 164 ILE A N 1
ATOM 1274 C CA . ILE A 1 164 ? 6.533 8.853 6.344 1.00 93.81 164 ILE A CA 1
ATOM 1275 C C . ILE A 1 164 ? 7.141 8.671 4.943 1.00 93.81 164 ILE A C 1
ATOM 1277 O O . ILE A 1 164 ? 8.280 8.202 4.850 1.00 93.81 164 ILE A O 1
ATOM 1281 N N . PRO A 1 165 ? 6.397 8.960 3.862 1.00 90.44 165 PRO A N 1
ATOM 1282 C CA . PRO A 1 165 ? 6.930 8.853 2.511 1.00 90.44 165 PRO A CA 1
ATOM 1283 C C . PRO A 1 165 ? 8.088 9.835 2.308 1.00 90.44 165 PRO A C 1
ATOM 1285 O O . PRO A 1 165 ? 8.084 10.937 2.851 1.00 90.44 165 PRO A O 1
ATOM 1288 N N . ASP A 1 166 ? 9.054 9.458 1.473 1.00 85.81 166 ASP A N 1
ATOM 1289 C CA . ASP A 1 166 ? 10.191 10.337 1.162 1.00 85.81 166 ASP A CA 1
ATOM 1290 C C . ASP A 1 166 ? 9.765 11.525 0.258 1.00 85.81 166 ASP A C 1
ATOM 1292 O O . ASP A 1 166 ? 10.443 12.547 0.203 1.00 85.81 166 ASP A O 1
ATOM 1296 N N . SER A 1 167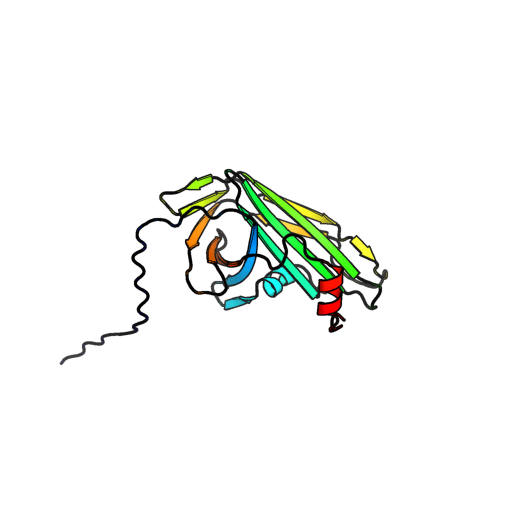 ? 8.621 11.403 -0.432 1.00 83.81 167 SER A N 1
ATOM 1297 C CA . SER A 1 167 ? 7.927 12.464 -1.179 1.00 83.81 167 SER A CA 1
ATOM 1298 C C . SER A 1 167 ? 6.430 12.153 -1.276 1.00 83.81 167 SER A C 1
ATOM 1300 O O . SER A 1 167 ? 6.060 10.991 -1.459 1.00 83.81 167 SER A O 1
ATOM 1302 N N . ASP A 1 168 ? 5.562 13.165 -1.240 1.00 79.25 168 ASP A N 1
ATOM 1303 C CA . ASP A 1 168 ? 4.125 12.986 -1.498 1.00 79.25 168 ASP A CA 1
ATOM 1304 C C . ASP A 1 168 ? 3.874 12.547 -2.954 1.00 79.25 168 ASP A C 1
ATOM 1306 O O . ASP A 1 168 ? 3.133 11.592 -3.215 1.00 79.25 168 ASP A O 1
ATOM 1310 N N . ASP A 1 169 ? 4.580 13.179 -3.898 1.00 81.06 169 ASP A N 1
ATOM 1311 C CA . ASP A 1 169 ? 4.549 12.866 -5.327 1.00 81.06 169 ASP A CA 1
ATOM 1312 C C . ASP A 1 169 ? 5.950 12.435 -5.808 1.00 81.06 169 ASP A C 1
ATOM 1314 O O . ASP A 1 169 ? 6.869 13.257 -5.870 1.00 81.06 169 ASP A O 1
ATOM 1318 N N . PRO A 1 170 ? 6.180 11.139 -6.069 1.00 79.00 170 PRO A N 1
ATOM 1319 C CA . PRO A 1 170 ? 7.476 10.624 -6.457 1.00 79.00 170 PRO A CA 1
ATOM 1320 C C . PRO A 1 170 ? 7.757 11.063 -7.886 1.00 79.00 170 PRO A C 1
ATOM 1322 O O . PRO A 1 170 ? 6.953 10.842 -8.794 1.00 79.00 170 PRO A O 1
ATOM 1325 N N . ASP A 1 171 ? 8.927 11.654 -8.090 1.00 79.94 171 ASP A N 1
ATOM 1326 C CA . ASP A 1 171 ? 9.400 11.961 -9.427 1.00 79.94 171 ASP A CA 1
ATOM 1327 C C . ASP A 1 171 ? 9.801 10.654 -10.125 1.00 79.94 171 ASP A C 1
ATOM 1329 O O . ASP A 1 171 ? 10.843 10.054 -9.835 1.00 79.94 171 ASP A O 1
ATOM 1333 N N . PHE A 1 172 ? 8.961 10.204 -11.060 1.00 78.75 172 PHE A N 1
ATOM 1334 C CA . PHE A 1 172 ? 9.228 9.002 -11.844 1.00 78.75 172 PHE A CA 1
ATOM 1335 C C . PHE A 1 172 ? 10.512 9.108 -12.678 1.00 78.75 172 PHE A C 1
ATOM 1337 O O . PHE A 1 172 ? 11.118 8.081 -12.964 1.00 78.75 172 PHE A O 1
ATOM 1344 N N . VAL A 1 173 ? 10.978 10.307 -13.041 1.00 74.12 173 VAL A N 1
ATOM 1345 C CA . VAL A 1 173 ? 12.260 10.483 -13.741 1.00 74.12 173 VAL A CA 1
ATOM 1346 C C . VAL A 1 173 ? 13.423 10.150 -12.810 1.00 74.12 173 VAL A C 1
ATOM 1348 O O . VAL A 1 173 ? 14.335 9.425 -13.206 1.00 74.12 173 VAL A O 1
ATOM 1351 N N . ILE A 1 174 ? 13.384 10.628 -11.564 1.00 79.88 174 ILE A N 1
ATOM 1352 C CA . ILE A 1 174 ? 14.414 10.316 -10.560 1.00 79.88 174 ILE A CA 1
ATOM 1353 C C . ILE A 1 174 ? 14.387 8.823 -10.223 1.00 79.88 174 ILE A C 1
ATOM 1355 O O . ILE A 1 174 ? 15.436 8.176 -10.214 1.00 79.88 174 ILE A O 1
ATOM 1359 N N . ALA A 1 175 ? 13.196 8.257 -10.016 1.00 78.38 175 ALA A N 1
ATOM 1360 C CA . ALA A 1 175 ? 13.043 6.825 -9.778 1.00 78.38 175 ALA A CA 1
ATOM 1361 C C . ALA A 1 175 ? 13.595 5.996 -10.954 1.00 78.38 175 ALA A C 1
ATOM 1363 O O . 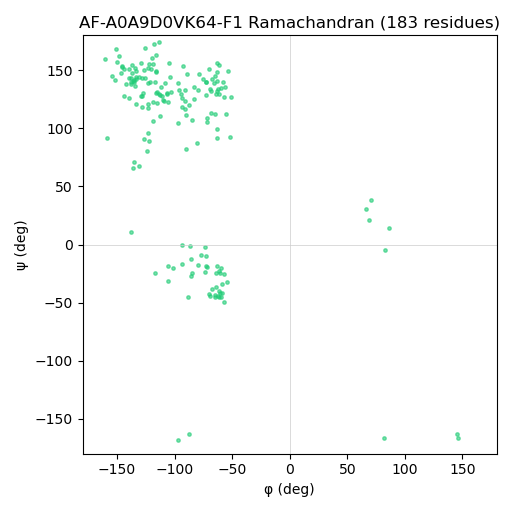ALA A 1 175 ? 14.319 5.029 -10.731 1.00 78.38 175 ALA A O 1
ATOM 1364 N N . MET A 1 176 ? 13.346 6.412 -12.204 1.00 79.44 176 MET A N 1
ATOM 1365 C CA . MET A 1 176 ? 13.879 5.750 -13.403 1.00 79.44 176 MET A CA 1
ATOM 1366 C C . MET A 1 176 ? 15.406 5.756 -13.458 1.00 79.44 176 MET A C 1
ATOM 1368 O O . MET A 1 176 ? 16.006 4.728 -13.770 1.00 79.44 176 MET A O 1
ATOM 1372 N N . ARG A 1 177 ? 16.037 6.895 -13.159 1.00 78.88 177 ARG A N 1
ATOM 1373 C CA . ARG A 1 177 ? 17.504 7.011 -13.132 1.00 78.88 177 ARG A CA 1
ATOM 1374 C C . ARG A 1 177 ? 18.111 6.105 -12.068 1.00 78.88 177 ARG A C 1
ATOM 1376 O O . ARG A 1 177 ? 19.036 5.351 -12.355 1.00 78.88 177 ARG A O 1
ATOM 1383 N N . SER A 1 178 ? 17.514 6.093 -10.875 1.00 80.44 178 SER A N 1
ATOM 1384 C CA . SER A 1 178 ? 17.938 5.217 -9.780 1.00 80.44 178 SER A CA 1
ATOM 1385 C C . SER A 1 178 ? 17.842 3.735 -10.154 1.00 80.44 178 SER A C 1
ATOM 1387 O O . SER A 1 178 ? 18.804 2.999 -9.945 1.00 80.44 178 SER A O 1
ATOM 1389 N N . VAL A 1 179 ? 16.740 3.308 -10.784 1.00 80.25 179 VAL A N 1
ATOM 1390 C CA . VAL A 1 179 ? 16.566 1.926 -11.273 1.00 80.25 179 VAL A CA 1
ATOM 1391 C C . VAL A 1 179 ? 17.651 1.531 -12.277 1.00 80.25 179 VAL A C 1
ATOM 1393 O O . VAL A 1 179 ? 18.074 0.378 -12.305 1.00 80.25 179 VAL A O 1
ATOM 1396 N N . ARG A 1 180 ? 18.122 2.475 -13.097 1.00 77.62 180 ARG A N 1
ATOM 1397 C CA . ARG A 1 180 ? 19.164 2.237 -14.106 1.00 77.62 180 ARG A CA 1
ATOM 1398 C C . ARG A 1 180 ? 20.592 2.376 -13.578 1.00 77.62 180 ARG A C 1
ATOM 1400 O O . ARG A 1 180 ? 21.529 2.157 -14.341 1.00 77.62 180 ARG A O 1
ATOM 1407 N N . GLY A 1 181 ? 20.773 2.719 -12.302 1.00 75.00 181 GLY A N 1
ATOM 1408 C CA . GLY A 1 181 ? 22.094 2.988 -11.730 1.00 75.00 181 GLY A CA 1
ATOM 1409 C C . GLY A 1 181 ? 22.740 4.270 -12.265 1.00 75.00 181 GLY A C 1
ATOM 1410 O O . GLY A 1 181 ? 23.958 4.412 -12.211 1.00 75.00 181 GLY A O 1
ATOM 1411 N N . GLU A 1 182 ? 21.940 5.193 -12.800 1.00 72.19 182 GLU A N 1
ATOM 1412 C CA . GLU A 1 182 ? 22.388 6.513 -13.233 1.00 72.19 182 GLU A CA 1
ATOM 1413 C C . GLU A 1 182 ? 22.371 7.435 -12.001 1.00 72.19 182 GLU A C 1
ATOM 1415 O O . GLU A 1 182 ? 21.300 7.782 -11.496 1.00 72.19 182 GLU A O 1
ATOM 1420 N N . GLU A 1 183 ? 23.544 7.794 -11.466 1.00 51.66 183 GLU A N 1
ATOM 1421 C CA . GLU A 1 183 ? 23.630 8.743 -10.349 1.00 51.66 183 GLU A CA 1
ATOM 1422 C C . GLU A 1 183 ? 23.070 10.111 -10.773 1.00 51.66 183 GLU A C 1
ATOM 1424 O O . GLU A 1 183 ? 23.374 10.623 -11.855 1.00 51.66 183 GLU A O 1
ATOM 1429 N N . SER A 1 184 ? 22.222 10.704 -9.925 1.00 48.03 184 SER A N 1
ATOM 1430 C CA . SER A 1 184 ? 21.766 12.083 -10.122 1.00 48.03 184 SER A CA 1
ATOM 1431 C C . SER A 1 184 ? 22.968 13.038 -10.031 1.00 48.03 184 SER A C 1
ATOM 1433 O O . SER A 1 184 ? 23.748 12.893 -9.089 1.00 48.03 184 SER A O 1
ATOM 1435 N N . PRO A 1 185 ? 23.128 13.986 -10.976 1.00 48.81 185 PRO A N 1
ATOM 1436 C CA . PRO A 1 185 ? 24.213 14.968 -10.949 1.00 48.81 185 PRO A CA 1
ATOM 1437 C C . PRO A 1 185 ? 24.123 15.934 -9.762 1.00 48.81 185 PRO A C 1
ATOM 1439 O O . PRO A 1 185 ? 22.992 16.180 -9.275 1.00 48.81 185 PRO A O 1
#

Nearest PDB structures (foldseek):
  7cyz-assembly1_A  TM=2.083E-01  e=7.866E-01  Homo sapiens
  4inq-assembly1_A  TM=2.766E-01  e=3.057E+00  Saccharomyces cerevisiae S288C
  7dej-assembly2_B  TM=2.074E-01  e=3.057E+00  Homo sapiens

pLDDT: mean 85.3, std 16.38, range [34.75, 98.5]

Mean predicted aligned error: 8.37 Å